Protein AF-K2C6J3-F1 (afdb_monomer)

Mean predicted aligned error: 11.93 Å

pLDDT: mean 89.31, std 9.08, range [42.75, 98.75]

Radius of gyration: 26.85 Å; Cα contacts (8 Å, |Δi|>4): 401; chains: 1; bounding box: 68×27×70 Å

Nearest PDB structures (foldseek):
  1lke-assembly1_A  TM=5.590E-01  e=1.705E-01  Pieris brassicae
  1bbp-assembly1_D  TM=5.907E-01  e=1.963E+00  Pieris brassicae
  6ilb-assembly2_D  TM=6.090E-01  e=5.595E+00  Cohnella laeviribosi
  2h1t-assembly1_B  TM=3.503E-01  e=1.317E+00  Pseudomonas aeruginosa

Structure (mmCIF, N/CA/C/O backbone):
data_AF-K2C6J3-F1
#
_entry.id   AF-K2C6J3-F1
#
loop_
_atom_site.group_PDB
_atom_site.id
_atom_site.type_symbol
_atom_site.label_atom_id
_atom_site.label_alt_id
_atom_site.label_comp_id
_atom_site.label_asym_id
_atom_site.label_entity_id
_atom_site.label_seq_id
_atom_site.pdbx_PDB_ins_code
_atom_site.Cartn_x
_atom_site.Cartn_y
_atom_site.Cartn_z
_atom_site.occupancy
_atom_site.B_iso_or_equiv
_atom_site.auth_seq_id
_atom_site.auth_comp_id
_atom_site.auth_asym_id
_atom_site.auth_atom_id
_atom_site.pdbx_PDB_model_num
ATOM 1 N N . MET A 1 1 ? 16.364 10.786 -28.278 1.00 68.00 1 MET A N 1
ATOM 2 C CA . MET A 1 1 ? 15.759 9.476 -28.638 1.00 68.00 1 MET A CA 1
ATOM 3 C C . MET A 1 1 ? 14.841 8.928 -27.552 1.00 68.00 1 MET A C 1
ATOM 5 O O . MET A 1 1 ? 13.747 8.499 -27.889 1.00 68.00 1 MET A O 1
ATOM 9 N N . VAL A 1 2 ? 15.219 8.984 -26.267 1.00 84.56 2 VAL A N 1
ATOM 10 C CA . VAL A 1 2 ? 14.373 8.466 -25.171 1.00 84.56 2 VAL A CA 1
ATOM 11 C C . VAL A 1 2 ? 12.996 9.148 -25.067 1.00 84.56 2 VAL A C 1
ATOM 13 O O . VAL A 1 2 ? 12.020 8.486 -24.743 1.00 84.56 2 VAL A O 1
ATOM 16 N N . HIS A 1 3 ? 12.868 10.427 -25.449 1.00 85.88 3 HIS A N 1
ATOM 17 C CA . HIS A 1 3 ? 11.588 11.156 -25.436 1.00 85.88 3 HIS A CA 1
ATOM 18 C C . HIS A 1 3 ? 10.463 10.492 -26.243 1.00 85.88 3 HIS A C 1
ATOM 20 O O . HIS A 1 3 ? 9.324 10.478 -25.786 1.00 85.88 3 HIS A O 1
ATOM 26 N N . THR A 1 4 ? 10.765 9.903 -27.405 1.00 87.81 4 THR A N 1
ATOM 27 C CA . THR A 1 4 ? 9.761 9.193 -28.217 1.00 87.81 4 THR A CA 1
ATOM 28 C C . THR A 1 4 ? 9.277 7.918 -27.525 1.00 87.81 4 THR A C 1
ATOM 30 O O . THR A 1 4 ? 8.116 7.542 -27.659 1.00 87.81 4 THR A O 1
ATOM 33 N N . LEU A 1 5 ? 10.145 7.256 -26.754 1.00 88.25 5 LEU A N 1
ATOM 34 C CA . LEU A 1 5 ? 9.767 6.087 -25.956 1.00 88.25 5 LEU A CA 1
ATOM 35 C C . LEU A 1 5 ? 8.966 6.491 -24.714 1.00 88.25 5 LEU A C 1
ATOM 37 O O . LEU A 1 5 ? 8.006 5.811 -24.371 1.00 88.25 5 LEU A O 1
ATOM 41 N N . ILE A 1 6 ? 9.288 7.628 -24.091 1.00 89.62 6 ILE A N 1
ATOM 42 C CA . ILE A 1 6 ? 8.490 8.195 -22.992 1.00 89.62 6 ILE A CA 1
ATOM 43 C C . ILE A 1 6 ? 7.051 8.461 -23.455 1.00 89.62 6 ILE A C 1
ATOM 45 O O . ILE A 1 6 ? 6.113 8.083 -22.763 1.00 89.62 6 ILE A O 1
ATOM 49 N N . SER A 1 7 ? 6.856 9.050 -24.640 1.00 88.12 7 SER A N 1
ATOM 50 C CA . SER A 1 7 ? 5.513 9.359 -25.155 1.00 88.12 7 SER A CA 1
ATOM 51 C C . SER A 1 7 ? 4.741 8.150 -25.699 1.00 88.12 7 SER A C 1
ATOM 53 O O . SER A 1 7 ? 3.557 8.285 -26.000 1.00 88.12 7 SER A O 1
ATOM 55 N N . THR A 1 8 ? 5.383 6.986 -25.840 1.00 90.88 8 THR A N 1
ATOM 56 C CA . THR A 1 8 ? 4.766 5.758 -26.371 1.00 90.88 8 THR A CA 1
ATOM 57 C C . THR A 1 8 ? 4.736 4.650 -25.320 1.00 90.88 8 THR A C 1
ATOM 59 O O . THR A 1 8 ? 3.686 4.380 -24.747 1.00 90.88 8 THR A O 1
ATOM 62 N N . VAL A 1 9 ? 5.883 4.043 -25.016 1.00 88.00 9 VAL A N 1
ATOM 63 C CA . VAL A 1 9 ? 6.040 2.991 -23.994 1.00 88.00 9 VAL A CA 1
ATOM 64 C C . VAL A 1 9 ? 5.690 3.513 -22.598 1.00 88.00 9 VAL A C 1
ATOM 66 O O . VAL A 1 9 ? 5.056 2.812 -21.813 1.00 88.00 9 VAL A O 1
ATOM 69 N N . GLY A 1 10 ? 6.059 4.761 -22.307 1.00 87.88 10 GLY A N 1
ATOM 70 C CA . GLY A 1 10 ? 5.748 5.442 -21.051 1.00 87.88 10 GLY A CA 1
ATOM 71 C C . GLY A 1 10 ? 4.362 6.090 -20.998 1.00 87.88 10 GLY A C 1
ATOM 72 O O . GLY A 1 10 ? 4.086 6.833 -20.057 1.00 87.88 10 GLY A O 1
ATOM 73 N N . ALA A 1 11 ? 3.479 5.858 -21.977 1.00 89.19 11 ALA A N 1
ATOM 74 C CA . ALA A 1 11 ? 2.159 6.482 -21.986 1.00 89.19 11 ALA A CA 1
ATOM 75 C C . ALA A 1 11 ? 1.373 6.153 -20.700 1.00 89.19 11 ALA A C 1
ATOM 77 O O . ALA A 1 11 ? 1.220 4.993 -20.310 1.00 89.19 11 ALA A O 1
ATOM 78 N N . GLY A 1 12 ? 0.884 7.195 -20.022 1.00 81.69 12 GLY A N 1
ATOM 79 C CA . GLY A 1 12 ? 0.196 7.073 -18.733 1.00 81.69 12 GLY A CA 1
ATOM 80 C C . GLY A 1 12 ? 1.116 6.913 -17.516 1.00 81.69 12 GLY A C 1
ATOM 81 O O . GLY A 1 12 ? 0.610 6.681 -16.422 1.00 81.69 12 GLY A O 1
ATOM 82 N N . TRP A 1 13 ? 2.435 7.030 -17.681 1.00 87.38 13 TRP A N 1
ATOM 83 C CA . TRP A 1 13 ? 3.412 7.113 -16.593 1.00 87.38 13 TRP A CA 1
ATOM 84 C C . TRP A 1 13 ? 3.940 8.544 -16.452 1.00 87.38 13 TRP A C 1
ATOM 86 O O . TRP A 1 13 ? 4.031 9.288 -17.431 1.00 87.38 13 TRP A O 1
ATOM 96 N N . THR A 1 14 ? 4.327 8.928 -15.237 1.00 86.62 14 THR A N 1
ATOM 97 C CA . THR A 1 14 ? 4.880 10.256 -14.943 1.00 86.62 14 THR A CA 1
ATOM 98 C C . THR A 1 14 ? 6.403 10.197 -14.923 1.00 86.62 14 THR A C 1
ATOM 100 O O . THR A 1 14 ? 6.991 9.338 -14.270 1.00 86.62 14 THR A O 1
ATOM 103 N N . GLN A 1 15 ? 7.074 11.109 -15.626 1.00 89.75 15 GLN A N 1
ATOM 104 C CA . GLN A 1 15 ? 8.538 11.141 -15.668 1.00 89.75 15 GLN A CA 1
ATOM 105 C C . GLN A 1 15 ? 9.131 11.583 -14.317 1.00 89.75 15 GLN A C 1
ATOM 107 O O . GLN A 1 15 ? 8.755 12.620 -13.767 1.00 89.75 15 GLN A O 1
ATOM 112 N N . ALA A 1 16 ? 10.104 10.828 -13.805 1.00 85.75 16 ALA A N 1
ATOM 113 C CA . ALA A 1 16 ? 10.861 11.188 -12.612 1.00 85.75 16 ALA A CA 1
ATOM 114 C C . ALA A 1 16 ? 11.994 12.158 -12.981 1.00 85.75 16 ALA A C 1
ATOM 116 O O . ALA A 1 16 ? 13.001 11.761 -13.564 1.00 85.75 16 ALA A O 1
ATOM 117 N N . GLN A 1 17 ? 11.857 13.432 -12.601 1.00 77.94 17 GLN A N 1
ATOM 118 C CA . GLN A 1 17 ? 12.835 14.489 -12.918 1.00 77.94 17 GLN A CA 1
ATOM 119 C C . GLN A 1 17 ? 14.252 14.175 -12.405 1.00 77.94 17 GLN A C 1
ATOM 121 O O . GLN A 1 17 ? 15.241 14.498 -13.052 1.00 77.94 17 GLN A O 1
ATOM 126 N N . ASN A 1 18 ? 14.349 13.481 -11.269 1.00 80.50 18 ASN A N 1
ATOM 127 C CA . ASN A 1 18 ? 15.624 13.133 -10.637 1.00 80.50 18 ASN A CA 1
ATOM 128 C C . ASN A 1 18 ? 16.260 11.859 -11.218 1.00 80.50 18 ASN A C 1
ATOM 130 O O . ASN A 1 18 ? 17.340 11.465 -10.788 1.00 80.50 18 ASN A O 1
ATOM 134 N N . TYR A 1 19 ? 15.582 11.192 -12.157 1.00 81.75 19 TYR A N 1
ATOM 135 C CA . TYR A 1 19 ? 16.015 9.933 -12.755 1.00 81.75 19 TYR A CA 1
ATOM 136 C C . TYR A 1 19 ? 16.156 10.109 -14.268 1.00 81.75 19 TYR A C 1
ATOM 138 O O . TYR A 1 19 ? 15.484 9.464 -15.067 1.00 81.75 19 TYR A O 1
ATOM 146 N N . SER A 1 20 ? 17.014 11.040 -14.667 1.00 88.12 20 SER A N 1
ATOM 147 C CA . SER A 1 20 ? 17.315 11.328 -16.066 1.00 88.12 20 SER A CA 1
ATOM 148 C C . SER A 1 20 ? 18.821 11.324 -16.261 1.00 88.12 20 SER A C 1
ATOM 150 O O . SER A 1 20 ? 19.553 11.929 -15.478 1.00 88.12 20 SER A O 1
ATOM 152 N N . ALA A 1 21 ? 19.281 10.657 -17.311 1.00 88.75 21 ALA A N 1
ATOM 153 C CA . ALA A 1 21 ? 20.670 10.691 -17.740 1.00 88.75 21 ALA A CA 1
ATOM 154 C C . ALA A 1 21 ? 20.706 10.866 -19.255 1.00 88.75 21 ALA A C 1
ATOM 156 O O . ALA A 1 21 ? 19.961 10.203 -19.973 1.00 88.75 21 ALA A O 1
ATOM 157 N N . ASP A 1 22 ? 21.567 11.746 -19.748 1.00 89.38 22 ASP A N 1
ATOM 158 C CA . ASP A 1 22 ? 21.727 11.964 -21.181 1.00 89.38 22 ASP A CA 1
ATOM 159 C C . ASP A 1 22 ? 23.205 12.105 -21.531 1.00 89.38 22 ASP A C 1
ATOM 161 O O . ASP A 1 22 ? 23.987 12.684 -20.773 1.00 89.38 22 ASP A O 1
ATOM 165 N N . GLY A 1 23 ? 23.592 11.528 -22.661 1.00 84.94 23 GLY A N 1
ATOM 166 C CA . GLY A 1 23 ? 24.968 11.456 -23.118 1.00 84.94 23 GLY A CA 1
ATOM 167 C C . GLY A 1 23 ? 25.048 11.154 -24.610 1.00 84.94 23 GLY A C 1
ATOM 168 O O . GLY A 1 23 ? 24.076 10.763 -25.253 1.00 84.94 23 GLY A O 1
ATOM 169 N N . VAL A 1 24 ? 26.246 11.316 -25.173 1.00 84.31 24 VAL A N 1
ATOM 170 C CA . VAL A 1 24 ? 26.479 11.205 -26.624 1.00 84.31 24 VAL A CA 1
ATOM 171 C C . VAL A 1 24 ? 26.032 9.847 -27.179 1.00 84.31 24 VAL A C 1
ATOM 173 O O . VAL A 1 24 ? 25.418 9.778 -28.244 1.00 84.31 24 VAL A O 1
ATOM 176 N N . THR A 1 25 ? 26.307 8.766 -26.448 1.00 87.94 25 THR A N 1
ATOM 177 C CA . THR A 1 25 ? 26.029 7.383 -26.868 1.00 87.94 25 THR A CA 1
ATOM 178 C C . THR A 1 25 ? 24.782 6.776 -26.237 1.00 87.94 25 THR A C 1
ATOM 180 O O . THR A 1 25 ? 24.449 5.626 -26.526 1.00 87.94 25 THR A O 1
ATOM 183 N N . GLY A 1 26 ? 24.059 7.518 -25.401 1.00 89.25 26 GLY A N 1
ATOM 184 C CA . GLY A 1 26 ? 22.854 6.989 -24.789 1.00 89.25 26 GLY A CA 1
ATOM 185 C C . GLY A 1 26 ? 22.133 7.956 -23.868 1.00 89.25 26 GLY A C 1
ATOM 186 O O . GLY A 1 26 ? 22.716 8.885 -23.321 1.00 89.25 26 GLY A O 1
ATOM 187 N N . SER A 1 27 ? 20.851 7.679 -23.680 1.00 93.56 27 SER A N 1
ATOM 188 C CA . SER A 1 27 ? 19.950 8.421 -22.808 1.00 93.56 27 SER A CA 1
ATOM 189 C C . SER A 1 27 ? 19.160 7.431 -21.957 1.00 93.56 27 SER A C 1
ATOM 191 O O . SER A 1 27 ? 18.786 6.356 -22.433 1.00 93.56 27 SER A O 1
ATOM 193 N N . ALA A 1 28 ? 18.849 7.801 -20.722 1.00 92.81 28 ALA A N 1
ATOM 194 C CA . ALA A 1 28 ? 17.988 7.045 -19.830 1.00 92.81 28 ALA A CA 1
ATOM 195 C C . ALA A 1 28 ? 16.970 7.958 -19.146 1.00 92.81 28 ALA A C 1
ATOM 197 O O . ALA A 1 28 ? 17.269 9.105 -18.811 1.00 92.81 28 ALA A O 1
ATOM 198 N N . ALA A 1 29 ? 15.778 7.426 -18.908 1.00 94.88 29 ALA A N 1
ATOM 199 C CA . ALA A 1 29 ? 14.734 8.092 -18.148 1.00 94.88 29 ALA A CA 1
ATOM 200 C C . ALA A 1 29 ? 14.042 7.094 -17.219 1.00 94.88 29 ALA A C 1
ATOM 202 O O . ALA A 1 29 ? 13.730 5.971 -17.616 1.00 94.88 29 ALA A O 1
ATOM 203 N N . GLY A 1 30 ? 13.784 7.529 -15.992 1.00 93.38 30 GLY A N 1
ATOM 204 C CA . GLY A 1 30 ? 12.906 6.860 -15.050 1.00 93.38 30 GLY A CA 1
ATOM 205 C C . GLY A 1 30 ? 11.505 7.453 -15.115 1.00 93.38 30 GLY A C 1
ATOM 206 O O . GLY A 1 30 ? 11.325 8.670 -15.219 1.00 93.38 30 GLY A O 1
ATOM 207 N N . LEU A 1 31 ? 10.503 6.589 -15.042 1.00 92.38 31 LEU A N 1
ATOM 208 C CA . LEU A 1 31 ? 9.098 6.947 -14.957 1.00 92.38 31 LEU A CA 1
ATOM 209 C C . LEU A 1 31 ? 8.462 6.186 -13.797 1.00 92.38 31 LEU A C 1
ATOM 211 O O . LEU A 1 31 ? 8.847 5.056 -13.499 1.00 92.38 31 LEU A O 1
ATOM 215 N N . TYR A 1 32 ? 7.465 6.789 -13.162 1.00 83.88 32 TYR A N 1
ATOM 216 C CA . TYR A 1 32 ? 6.691 6.163 -12.100 1.00 83.88 32 TYR A CA 1
ATOM 217 C C . TYR A 1 32 ? 5.198 6.185 -12.420 1.00 83.88 32 TYR A C 1
ATOM 219 O O . TYR A 1 32 ? 4.686 7.099 -13.072 1.00 83.88 32 TYR A O 1
ATOM 227 N N . ARG A 1 33 ? 4.508 5.148 -11.955 1.00 77.56 33 ARG A N 1
ATOM 228 C CA . ARG A 1 33 ? 3.050 5.028 -11.962 1.00 77.56 33 ARG A CA 1
ATOM 229 C C . ARG A 1 33 ? 2.675 4.080 -10.838 1.00 77.56 33 ARG A C 1
ATOM 231 O O . ARG A 1 33 ? 3.210 2.974 -10.782 1.00 77.56 33 ARG A O 1
ATOM 238 N N . ASP A 1 34 ? 1.795 4.512 -9.945 1.00 74.50 34 ASP A N 1
ATOM 239 C CA . ASP A 1 34 ? 1.433 3.763 -8.739 1.00 74.50 34 ASP A CA 1
ATOM 240 C C . ASP A 1 34 ? 2.693 3.349 -7.941 1.00 74.50 34 ASP A C 1
ATOM 242 O O . ASP A 1 34 ? 3.538 4.185 -7.620 1.00 74.50 34 ASP A O 1
ATOM 246 N N . MET A 1 35 ? 2.862 2.052 -7.661 1.00 71.19 35 MET A N 1
ATOM 247 C CA . MET A 1 35 ? 4.058 1.460 -7.041 1.00 71.19 35 MET A CA 1
ATOM 248 C C . MET A 1 35 ? 5.036 0.853 -8.066 1.00 71.19 35 MET A C 1
ATOM 250 O O . MET A 1 35 ? 5.879 0.014 -7.732 1.00 71.19 35 MET A O 1
ATOM 254 N N . GLY A 1 36 ? 4.900 1.252 -9.328 1.00 76.94 36 GLY A N 1
ATOM 255 C CA . GLY A 1 36 ? 5.776 0.884 -10.426 1.00 76.94 36 GLY A CA 1
ATOM 256 C C . GLY A 1 36 ? 6.884 1.902 -10.657 1.00 76.94 36 GLY A C 1
ATOM 257 O O . GLY A 1 36 ? 6.646 3.109 -10.679 1.00 76.94 36 GLY A O 1
ATOM 258 N N . LEU A 1 37 ? 8.083 1.391 -10.917 1.00 87.75 37 LEU A N 1
ATOM 259 C CA . LEU A 1 37 ? 9.206 2.109 -11.499 1.00 87.75 37 LEU A CA 1
ATOM 260 C C . LEU A 1 37 ? 9.523 1.487 -12.863 1.00 87.75 37 LEU A C 1
ATOM 262 O O . LEU A 1 37 ? 9.775 0.288 -12.967 1.00 87.75 37 LEU A O 1
ATOM 266 N N . MET A 1 38 ? 9.525 2.315 -13.900 1.00 92.00 38 MET A N 1
ATOM 267 C CA . MET A 1 38 ? 9.976 1.959 -15.241 1.00 92.00 38 MET A CA 1
ATOM 268 C C . MET A 1 38 ? 11.272 2.706 -15.539 1.00 92.00 38 MET A C 1
ATOM 270 O O . MET A 1 38 ? 11.326 3.926 -15.389 1.00 92.00 38 MET A O 1
ATOM 274 N N . LEU A 1 39 ? 12.297 1.993 -15.993 1.00 94.50 39 LEU A N 1
ATOM 275 C CA . LEU A 1 39 ? 13.529 2.560 -16.524 1.00 94.50 39 LEU A CA 1
ATOM 276 C C . LEU A 1 39 ? 13.582 2.290 -18.023 1.00 94.50 39 LEU A C 1
ATOM 278 O O . LEU A 1 39 ? 13.527 1.145 -18.461 1.00 94.50 39 LEU A O 1
ATOM 282 N N . ILE A 1 40 ? 13.690 3.355 -18.810 1.00 95.69 40 ILE A N 1
ATOM 283 C CA . ILE A 1 40 ? 13.901 3.275 -20.253 1.00 95.69 40 ILE A CA 1
ATOM 284 C C . ILE A 1 40 ? 15.327 3.719 -20.521 1.00 95.69 40 ILE A C 1
ATOM 286 O O . ILE A 1 40 ? 15.689 4.853 -20.201 1.00 95.69 40 ILE A O 1
ATOM 290 N N . LYS A 1 41 ? 16.122 2.855 -21.147 1.00 94.88 41 LYS A N 1
ATOM 291 C CA . LYS A 1 41 ? 17.493 3.152 -21.552 1.00 94.88 41 LYS A CA 1
ATOM 292 C C . LYS A 1 41 ? 17.646 2.923 -23.047 1.00 94.88 41 LYS A C 1
ATOM 294 O O . LYS A 1 41 ? 17.302 1.872 -23.577 1.00 94.88 41 LYS A O 1
ATOM 299 N N . VAL A 1 42 ? 18.193 3.916 -23.732 1.00 94.44 42 VAL A N 1
ATOM 300 C CA . VAL A 1 42 ? 18.528 3.845 -25.154 1.00 94.44 42 VAL A CA 1
ATOM 301 C C . VAL A 1 42 ? 20.017 4.078 -25.277 1.00 94.44 42 VAL A C 1
ATOM 303 O O . VAL A 1 42 ? 20.494 5.144 -24.908 1.00 94.44 42 VAL A O 1
ATOM 306 N N . ASN A 1 43 ? 20.745 3.108 -25.814 1.00 93.25 43 ASN A N 1
ATOM 307 C CA . ASN A 1 43 ? 22.161 3.252 -26.133 1.00 93.25 43 ASN A CA 1
ATOM 308 C C . ASN A 1 43 ? 22.376 3.004 -27.619 1.00 93.25 43 ASN A C 1
ATOM 310 O O . ASN A 1 43 ? 21.580 2.326 -28.270 1.00 93.25 43 ASN A O 1
ATOM 314 N N . TRP A 1 44 ? 23.482 3.503 -28.148 1.00 92.56 44 TRP A N 1
ATOM 315 C CA . TRP A 1 44 ? 23.944 3.142 -29.476 1.00 92.56 44 TRP A CA 1
ATOM 316 C C . TRP A 1 44 ? 25.460 2.985 -29.501 1.00 92.56 44 TRP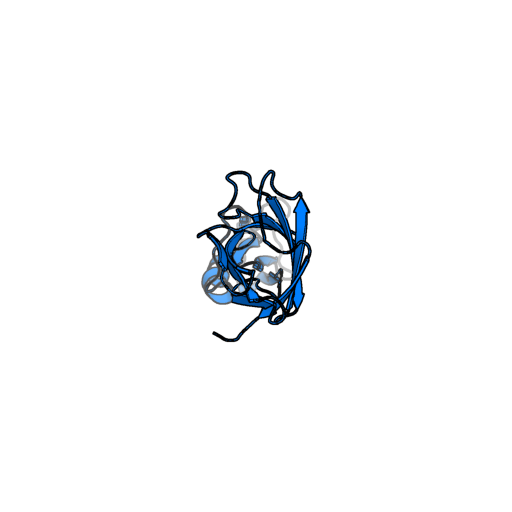 A C 1
ATOM 318 O O . TRP A 1 44 ? 26.182 3.573 -28.694 1.00 92.56 44 TRP A O 1
ATOM 328 N N . LYS A 1 45 ? 25.940 2.174 -30.440 1.00 90.75 45 LYS A N 1
ATOM 329 C CA . LYS A 1 45 ? 27.366 2.027 -30.750 1.00 90.75 45 LYS A CA 1
ATOM 330 C C . LYS A 1 45 ? 27.585 2.025 -32.266 1.00 90.75 45 LYS A C 1
ATOM 332 O O . LYS A 1 45 ? 26.651 1.660 -32.984 1.00 90.75 45 LYS A O 1
ATOM 337 N N . PRO A 1 46 ? 28.773 2.416 -32.759 1.00 89.88 46 PRO A N 1
ATOM 338 C CA . PRO A 1 46 ? 29.101 2.281 -34.174 1.00 89.88 46 PRO A CA 1
ATOM 339 C C . PRO A 1 46 ? 28.991 0.822 -34.634 1.00 89.88 46 PRO A C 1
ATOM 341 O O . PRO A 1 46 ? 29.250 -0.108 -33.860 1.00 89.88 46 PRO A O 1
ATOM 344 N N . GLU A 1 47 ? 28.601 0.624 -35.888 1.00 88.44 47 GLU A N 1
ATOM 345 C CA . GLU A 1 47 ? 28.640 -0.681 -36.539 1.00 88.44 47 GLU A CA 1
ATOM 346 C C . GLU A 1 47 ? 30.083 -1.205 -36.655 1.00 88.44 47 GLU A C 1
ATOM 348 O O . GLU A 1 47 ? 31.058 -0.450 -36.695 1.00 88.44 47 GLU A O 1
ATOM 353 N N . MET A 1 48 ? 30.228 -2.531 -36.683 1.00 82.25 48 MET A N 1
ATOM 354 C CA . MET A 1 48 ? 31.522 -3.180 -36.865 1.00 82.25 48 MET A CA 1
ATOM 355 C C . MET A 1 48 ? 32.160 -2.748 -38.194 1.00 82.25 48 MET A C 1
ATOM 357 O O . MET A 1 48 ? 31.561 -2.907 -39.252 1.00 82.25 48 MET A O 1
ATOM 361 N N . GLY A 1 49 ? 33.398 -2.252 -38.134 1.00 80.69 49 GLY A N 1
ATOM 362 C CA . GLY A 1 49 ? 34.144 -1.787 -39.310 1.00 80.69 49 GLY A CA 1
ATOM 363 C C . GLY A 1 49 ? 34.070 -0.279 -39.557 1.00 80.69 49 GLY A C 1
ATOM 364 O O . GLY A 1 49 ? 34.709 0.205 -40.487 1.00 80.69 49 GLY A O 1
ATOM 365 N N . VAL A 1 50 ? 33.346 0.474 -38.725 1.00 83.56 50 VAL A N 1
ATOM 366 C CA . VAL A 1 50 ? 33.388 1.937 -38.756 1.00 83.56 50 VAL A CA 1
ATOM 367 C C . VAL A 1 50 ? 34.568 2.447 -37.928 1.00 83.56 50 VAL A C 1
ATOM 369 O O . VAL A 1 50 ? 34.646 2.203 -36.724 1.00 83.56 50 VAL A O 1
ATOM 372 N N . GLU A 1 51 ? 35.485 3.167 -38.570 1.00 82.88 51 GLU A N 1
ATOM 373 C CA . GLU A 1 51 ? 36.639 3.777 -37.911 1.00 82.88 51 GLU A CA 1
ATOM 374 C C . GLU A 1 51 ? 36.307 5.204 -37.461 1.00 82.88 51 GLU A C 1
ATOM 376 O O . GLU A 1 51 ? 36.083 6.095 -38.279 1.00 82.88 51 GLU A O 1
ATOM 381 N N . CYS A 1 52 ? 36.297 5.422 -36.146 1.00 82.81 52 CYS A N 1
ATOM 382 C CA . CYS A 1 52 ? 36.206 6.751 -35.546 1.00 82.81 52 CYS A CA 1
ATOM 383 C C . CYS A 1 52 ? 37.566 7.153 -34.949 1.00 82.81 52 CYS A C 1
ATOM 385 O O . CYS A 1 52 ? 38.298 6.278 -34.476 1.00 82.81 52 CYS A O 1
ATOM 387 N N . PRO A 1 53 ? 37.914 8.455 -34.918 1.00 83.50 53 PRO A N 1
ATOM 388 C CA . PRO A 1 53 ? 39.143 8.911 -34.276 1.00 83.50 53 PRO A CA 1
ATOM 389 C C . PRO A 1 53 ? 39.171 8.501 -32.797 1.00 83.50 53 PRO A C 1
ATOM 391 O O . PRO A 1 53 ? 38.251 8.824 -32.050 1.00 83.50 53 PRO A O 1
ATOM 394 N N . ALA A 1 54 ? 40.225 7.800 -32.373 1.00 77.75 54 ALA A N 1
ATOM 395 C CA . ALA A 1 54 ? 40.321 7.253 -31.016 1.00 77.75 54 ALA A CA 1
ATOM 396 C C . ALA A 1 54 ? 40.412 8.337 -29.924 1.00 77.75 54 ALA A C 1
ATOM 398 O O . ALA A 1 54 ? 39.954 8.119 -28.805 1.00 77.75 54 ALA A O 1
ATOM 399 N N . ASP A 1 55 ? 40.956 9.508 -30.267 1.00 85.56 55 ASP A N 1
ATOM 400 C CA . ASP A 1 55 ? 41.204 10.617 -29.335 1.00 85.56 55 ASP A CA 1
ATOM 401 C C . ASP A 1 55 ? 40.125 11.710 -29.387 1.00 85.56 55 ASP A C 1
ATOM 403 O O . ASP A 1 55 ? 40.325 12.816 -28.877 1.00 85.56 55 ASP A O 1
ATOM 407 N N . GLN A 1 56 ? 38.986 11.442 -30.031 1.00 81.69 56 GLN A N 1
ATOM 408 C CA . GLN A 1 56 ? 37.881 12.395 -30.119 1.00 81.69 56 GLN A CA 1
ATOM 409 C C . GLN A 1 56 ? 36.568 11.774 -29.642 1.00 81.69 56 GLN A C 1
ATOM 411 O O . GLN A 1 56 ? 36.388 10.556 -29.723 1.00 81.69 56 GLN A O 1
ATOM 416 N N . PRO A 1 57 ? 35.626 12.587 -29.132 1.00 81.06 57 PRO A N 1
ATOM 417 C CA . PRO A 1 57 ? 34.323 12.071 -28.759 1.00 81.06 57 PRO A CA 1
ATOM 418 C C . PRO A 1 57 ? 33.559 11.568 -29.997 1.00 81.06 57 PRO A C 1
ATOM 420 O O . PRO A 1 57 ? 33.760 12.020 -31.125 1.00 81.06 57 PRO A O 1
ATOM 423 N N . LEU A 1 58 ? 32.684 10.583 -29.785 1.00 81.75 58 LEU A N 1
ATOM 424 C CA . LEU A 1 58 ? 32.016 9.846 -30.867 1.00 81.75 58 LEU A CA 1
ATOM 425 C C . LEU A 1 58 ? 31.009 10.679 -31.680 1.00 81.75 58 LEU A C 1
ATOM 427 O O . LEU A 1 58 ? 30.587 10.240 -32.750 1.00 81.75 58 LEU A O 1
ATOM 431 N N . ASP A 1 59 ? 30.623 11.863 -31.205 1.00 79.19 59 ASP A N 1
ATOM 432 C CA . ASP A 1 59 ? 29.788 12.811 -31.951 1.00 79.19 59 ASP A CA 1
ATOM 433 C C . ASP A 1 59 ? 30.523 13.404 -33.164 1.00 79.19 59 ASP A C 1
ATOM 435 O O . ASP A 1 59 ? 29.901 13.617 -34.207 1.00 79.19 59 ASP A O 1
ATOM 439 N N . VAL A 1 60 ? 31.848 13.577 -33.076 1.00 83.25 60 VAL A N 1
ATOM 440 C CA . VAL A 1 60 ? 32.696 14.099 -34.165 1.00 83.25 60 VAL A CA 1
ATOM 441 C C . VAL A 1 60 ? 32.794 13.124 -35.342 1.00 83.25 60 VAL A C 1
ATOM 443 O O . VAL A 1 60 ? 33.059 13.531 -36.470 1.00 83.25 60 VAL A O 1
ATOM 446 N N . CYS A 1 61 ? 32.519 11.837 -35.113 1.00 84.44 61 CYS A N 1
ATOM 447 C CA . CYS A 1 61 ? 32.610 10.801 -36.142 1.00 84.44 61 CYS A CA 1
ATOM 448 C C . CYS A 1 61 ? 31.551 10.949 -37.258 1.00 84.44 61 CYS A C 1
ATOM 450 O O . CYS A 1 61 ? 31.684 10.338 -38.313 1.00 84.44 61 CYS A O 1
ATOM 452 N N . GLY A 1 62 ? 30.506 11.769 -37.064 1.00 83.62 62 GLY A N 1
ATOM 453 C CA . GLY A 1 62 ? 29.556 12.108 -38.134 1.00 83.62 62 GLY A CA 1
ATOM 454 C C . GLY A 1 62 ? 28.715 10.930 -38.645 1.00 83.62 62 GLY A C 1
ATOM 455 O O . GLY A 1 62 ? 28.261 10.942 -39.785 1.00 83.62 62 GLY A O 1
ATOM 456 N N . LEU A 1 63 ? 28.516 9.910 -37.806 1.00 87.50 63 LEU A N 1
ATOM 457 C CA . LEU A 1 63 ? 27.855 8.654 -38.164 1.00 87.50 63 LEU A CA 1
ATOM 458 C C . LEU A 1 63 ? 26.407 8.848 -38.627 1.00 87.50 63 LEU A C 1
ATOM 460 O O . LEU A 1 63 ? 25.600 9.463 -37.910 1.00 87.50 63 LEU A O 1
ATOM 464 N N . THR A 1 64 ? 26.055 8.231 -39.759 1.00 89.06 64 THR A N 1
ATOM 465 C CA . THR A 1 64 ? 24.658 8.149 -40.208 1.00 89.06 64 THR A CA 1
ATOM 466 C C . THR A 1 64 ? 23.848 7.222 -39.290 1.00 89.06 64 THR A C 1
ATOM 468 O O . THR A 1 64 ? 24.428 6.427 -38.543 1.00 89.06 64 THR A O 1
ATOM 471 N N . PRO A 1 65 ? 22.505 7.310 -39.283 1.00 86.62 65 PRO A N 1
ATOM 472 C CA . PRO A 1 65 ? 21.670 6.397 -38.501 1.00 86.62 65 PRO A CA 1
ATOM 473 C C . PRO A 1 65 ? 21.912 4.914 -38.817 1.00 86.62 65 PRO A C 1
ATOM 475 O O . PRO A 1 65 ? 21.863 4.092 -37.908 1.00 86.62 65 PRO A O 1
ATOM 478 N N . GLU A 1 66 ? 22.216 4.573 -40.070 1.00 88.31 66 GLU A N 1
ATOM 479 C CA . GLU A 1 66 ? 22.450 3.194 -40.526 1.00 88.31 66 GLU A CA 1
ATOM 480 C C . GLU A 1 66 ? 23.753 2.612 -39.963 1.00 88.31 66 GLU A C 1
ATOM 482 O O . GLU A 1 66 ? 23.840 1.413 -39.732 1.00 88.31 66 GLU A O 1
ATOM 487 N N . GLN A 1 67 ? 24.738 3.465 -39.669 1.00 90.81 67 GLN A N 1
ATOM 488 C CA . GLN A 1 67 ? 26.019 3.080 -39.065 1.00 90.81 67 GLN A CA 1
ATOM 489 C C . GLN A 1 67 ? 25.943 2.938 -37.535 1.00 90.81 67 GLN A C 1
ATOM 491 O O . GLN A 1 67 ? 26.973 2.771 -36.874 1.00 90.81 67 GLN A O 1
ATOM 496 N N . LYS A 1 68 ? 24.745 3.050 -36.945 1.00 91.12 68 LYS A N 1
ATOM 497 C CA . LYS A 1 68 ? 24.515 2.971 -35.499 1.00 91.12 68 LYS A CA 1
ATOM 498 C C . LYS A 1 68 ? 23.700 1.732 -35.158 1.00 91.12 68 LYS A C 1
ATOM 500 O O . LYS A 1 68 ? 22.566 1.559 -35.594 1.00 91.12 68 LYS A O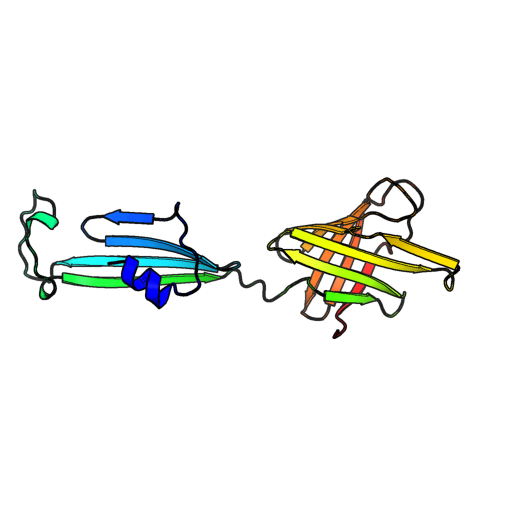 1
ATOM 505 N N . ILE A 1 69 ? 24.253 0.905 -34.279 1.00 92.50 69 ILE A N 1
ATOM 506 C CA . ILE A 1 69 ? 23.542 -0.217 -33.673 1.00 92.50 69 ILE A CA 1
ATOM 507 C C . ILE A 1 69 ? 22.906 0.277 -32.378 1.00 92.50 69 ILE A C 1
ATOM 509 O O . ILE A 1 69 ? 23.610 0.572 -31.409 1.00 92.50 69 ILE A O 1
ATOM 513 N N . TYR A 1 70 ? 21.578 0.348 -32.363 1.00 91.75 70 TYR A N 1
ATOM 514 C CA . TYR A 1 70 ? 20.795 0.760 -31.202 1.00 91.75 70 TYR A CA 1
ATOM 515 C C . TYR A 1 70 ? 20.472 -0.425 -30.288 1.00 91.75 70 TYR A C 1
ATOM 517 O O . TYR A 1 70 ? 20.110 -1.503 -30.752 1.00 91.75 70 TYR A O 1
ATOM 525 N N . SER A 1 71 ? 20.563 -0.200 -28.980 1.00 93.88 71 SER A N 1
ATOM 526 C CA . SER A 1 71 ? 20.065 -1.100 -27.941 1.00 93.88 71 SER A CA 1
ATOM 527 C C . SER A 1 71 ? 19.051 -0.348 -27.089 1.00 93.88 71 SER A C 1
ATOM 529 O O . SER A 1 71 ? 19.361 0.717 -26.548 1.00 93.88 71 SER A O 1
ATOM 531 N N . ILE A 1 72 ? 17.839 -0.891 -27.001 1.00 93.75 72 ILE A N 1
ATOM 532 C CA . ILE A 1 72 ? 16.741 -0.335 -26.213 1.00 93.75 72 ILE A CA 1
ATOM 533 C C . ILE A 1 72 ? 16.427 -1.337 -25.109 1.00 93.75 72 ILE A C 1
ATOM 535 O O . ILE A 1 72 ? 16.107 -2.489 -25.391 1.00 93.75 72 ILE A O 1
ATOM 539 N N . GLU A 1 73 ? 16.510 -0.880 -23.868 1.00 94.75 73 GLU A N 1
ATOM 540 C CA . GLU A 1 73 ? 16.206 -1.653 -22.669 1.00 94.75 73 GLU A CA 1
ATOM 541 C C . GLU A 1 73 ? 15.070 -0.952 -21.924 1.00 94.75 73 GLU A C 1
ATOM 543 O O . GLU A 1 73 ? 15.083 0.270 -21.742 1.00 94.75 73 GLU A O 1
ATOM 548 N N . VAL A 1 74 ? 14.052 -1.728 -21.560 1.00 93.56 74 VAL A N 1
ATOM 549 C CA . VAL A 1 74 ? 12.900 -1.259 -20.792 1.00 93.56 74 VAL A CA 1
ATOM 550 C C . VAL A 1 74 ? 12.741 -2.198 -19.613 1.00 93.56 74 VAL A C 1
ATOM 552 O O . VAL A 1 74 ? 12.222 -3.304 -19.761 1.00 93.56 74 VAL A O 1
ATOM 555 N N . ASP A 1 75 ? 13.176 -1.736 -18.448 1.00 93.62 75 ASP A N 1
ATOM 556 C CA . ASP A 1 75 ? 13.021 -2.461 -17.197 1.00 93.62 75 ASP A CA 1
ATOM 557 C C . ASP A 1 75 ? 11.814 -1.916 -16.456 1.00 93.62 75 ASP A C 1
ATOM 559 O O . ASP A 1 75 ? 11.710 -0.716 -16.198 1.00 93.62 75 ASP A O 1
ATOM 563 N N . VAL A 1 76 ? 10.893 -2.798 -16.087 1.00 89.19 76 VAL A N 1
ATOM 564 C CA . VAL A 1 76 ? 9.742 -2.427 -15.269 1.00 89.19 76 VAL A CA 1
ATOM 565 C C . VAL A 1 76 ? 9.788 -3.242 -13.992 1.00 89.19 76 VAL A C 1
ATOM 567 O O . VAL A 1 76 ? 9.617 -4.458 -14.008 1.00 89.19 76 VAL A O 1
ATOM 570 N N . ALA A 1 77 ? 9.993 -2.553 -12.875 1.00 83.56 77 ALA A N 1
ATOM 571 C CA . ALA A 1 77 ? 9.839 -3.114 -11.549 1.00 83.56 77 ALA A CA 1
ATOM 572 C C . ALA A 1 77 ? 8.539 -2.576 -10.961 1.00 83.56 77 ALA A C 1
ATOM 574 O O . ALA A 1 77 ? 8.373 -1.374 -10.773 1.00 83.56 77 ALA A O 1
ATOM 575 N N . GLN A 1 78 ? 7.604 -3.463 -10.656 1.00 72.12 78 GLN A N 1
ATOM 576 C CA . GLN A 1 78 ? 6.416 -3.100 -9.901 1.00 72.12 78 GLN A CA 1
ATOM 577 C C . GLN A 1 78 ? 6.530 -3.710 -8.520 1.00 72.12 78 GLN A C 1
ATOM 579 O O . GLN A 1 78 ? 6.716 -4.918 -8.385 1.00 72.12 78 GLN A O 1
ATOM 584 N N . ASN A 1 79 ? 6.378 -2.885 -7.489 1.00 61.03 79 ASN A N 1
ATOM 585 C CA . ASN A 1 79 ? 5.980 -3.423 -6.204 1.00 61.03 79 ASN A CA 1
ATOM 586 C C . ASN A 1 79 ? 4.471 -3.677 -6.284 1.00 61.03 79 ASN A C 1
ATOM 588 O O . ASN A 1 79 ? 3.660 -2.830 -5.919 1.00 61.03 79 ASN A O 1
ATOM 592 N N . THR A 1 80 ? 4.105 -4.824 -6.859 1.00 58.06 80 THR A N 1
ATOM 593 C CA . THR A 1 80 ? 2.732 -5.322 -6.867 1.00 58.06 80 THR A CA 1
ATOM 594 C C . THR A 1 80 ? 2.384 -5.765 -5.453 1.00 58.06 80 THR A C 1
ATOM 596 O O . THR A 1 80 ? 2.404 -6.956 -5.132 1.00 58.06 80 THR A O 1
ATOM 599 N N . THR A 1 81 ? 2.028 -4.831 -4.581 1.00 50.69 81 THR A N 1
ATOM 600 C CA . THR A 1 81 ? 1.083 -5.193 -3.533 1.00 50.69 81 THR A CA 1
ATOM 601 C C . THR A 1 81 ? -0.214 -5.524 -4.268 1.00 50.69 81 THR A C 1
ATOM 603 O O . THR A 1 81 ? -0.997 -4.640 -4.593 1.00 50.69 81 THR A O 1
ATOM 606 N N . GLY A 1 82 ? -0.434 -6.803 -4.598 1.00 59.16 82 GLY A N 1
ATOM 607 C CA . GLY A 1 82 ? -1.714 -7.337 -5.091 1.00 59.16 82 GLY A CA 1
ATOM 608 C C . GLY A 1 82 ? -2.814 -7.277 -4.026 1.00 59.16 82 GLY A C 1
ATOM 609 O O . GLY A 1 82 ? -3.661 -8.160 -3.938 1.00 59.16 82 GLY A O 1
ATOM 610 N N . PHE A 1 83 ? -2.738 -6.273 -3.162 1.00 71.69 83 PHE A N 1
ATOM 611 C CA . PHE A 1 83 ? -3.591 -6.044 -2.034 1.00 71.69 83 PHE A CA 1
ATOM 612 C C . PHE A 1 83 ? -3.764 -4.552 -1.812 1.00 71.69 83 PHE A C 1
ATOM 614 O O . PHE A 1 83 ? -2.797 -3.792 -1.837 1.00 71.69 83 PHE A O 1
ATOM 621 N N . SER A 1 84 ? -5.012 -4.169 -1.582 1.00 83.38 84 SER A N 1
ATOM 622 C CA . SER A 1 84 ? -5.396 -2.870 -1.054 1.00 83.38 84 SER A CA 1
ATOM 623 C C . SER A 1 84 ? -6.165 -3.109 0.240 1.00 83.38 84 SER A C 1
ATOM 625 O O . SER A 1 84 ? -6.994 -4.026 0.305 1.00 83.38 84 SER A O 1
ATOM 627 N N . MET A 1 85 ? -5.888 -2.305 1.265 1.00 88.94 85 MET A N 1
ATOM 628 C CA . MET A 1 85 ? -6.698 -2.271 2.481 1.00 88.94 85 MET A CA 1
ATOM 629 C C . MET A 1 85 ? -8.007 -1.497 2.287 1.00 88.94 85 MET A C 1
ATOM 631 O O . MET A 1 85 ? -8.845 -1.556 3.180 1.00 88.94 85 MET A O 1
ATOM 635 N N . ASP A 1 86 ? -8.221 -0.847 1.137 1.00 91.00 86 ASP A N 1
ATOM 636 C CA . ASP A 1 86 ? -9.476 -0.162 0.816 1.00 91.00 86 ASP A CA 1
ATOM 637 C C . ASP A 1 86 ? -10.672 -1.094 0.971 1.00 91.00 86 ASP A C 1
ATOM 639 O O . ASP A 1 86 ? -1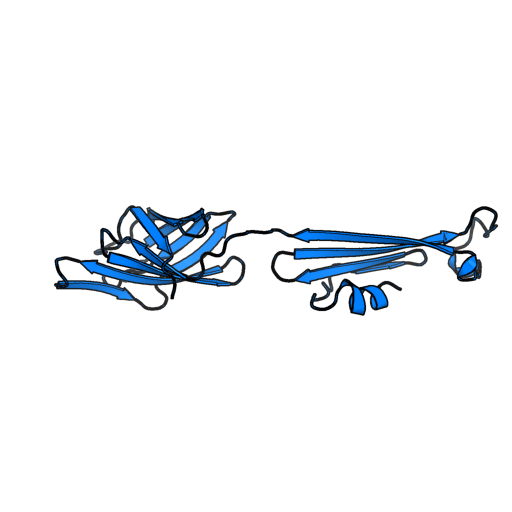0.684 -2.192 0.401 1.00 91.00 86 ASP A O 1
ATOM 643 N N . GLY A 1 87 ? -11.702 -0.635 1.674 1.00 90.62 87 GLY A N 1
ATOM 644 C CA . GLY A 1 87 ? -12.995 -1.305 1.712 1.00 90.62 87 GLY A CA 1
ATOM 645 C C . GLY A 1 87 ? -13.685 -1.263 3.067 1.00 90.62 87 GLY A C 1
ATOM 646 O O . GLY A 1 87 ? -13.149 -0.754 4.051 1.00 90.62 87 GLY A O 1
ATOM 647 N N . HIS A 1 88 ? -14.885 -1.844 3.078 1.00 94.75 88 HIS A N 1
ATOM 648 C CA . HIS A 1 88 ? -15.651 -2.120 4.285 1.00 94.75 88 HIS A CA 1
ATOM 649 C C . HIS A 1 88 ? -15.285 -3.508 4.812 1.00 94.75 88 HIS A C 1
ATOM 651 O O . HIS A 1 88 ? -15.447 -4.521 4.118 1.00 94.75 88 HIS A O 1
ATOM 657 N N . TRP A 1 89 ? -14.777 -3.548 6.037 1.00 97.12 89 TRP A N 1
ATOM 658 C CA . TRP A 1 89 ? -14.321 -4.751 6.715 1.00 97.12 89 TRP A CA 1
ATOM 659 C C . TRP A 1 89 ? -15.179 -5.003 7.940 1.00 97.12 89 TRP A C 1
ATOM 661 O O . TRP A 1 89 ? -15.384 -4.099 8.744 1.00 97.12 89 TRP A O 1
ATOM 671 N N . VAL A 1 90 ? -15.646 -6.238 8.102 1.00 97.00 90 VAL A N 1
ATOM 672 C CA . VAL A 1 90 ? -16.609 -6.607 9.143 1.00 97.00 90 VAL A CA 1
ATOM 673 C C . VAL A 1 90 ? -16.148 -7.860 9.868 1.00 97.00 90 VAL A C 1
ATOM 675 O O . VAL A 1 90 ? -15.884 -8.889 9.241 1.00 97.00 90 VAL A O 1
ATOM 678 N N . ASP A 1 91 ? -16.100 -7.798 11.194 1.00 96.56 91 ASP A N 1
ATOM 679 C CA . ASP A 1 91 ? -16.194 -8.983 12.041 1.00 96.56 91 ASP A CA 1
ATOM 680 C C . ASP A 1 91 ? -17.678 -9.274 12.306 1.00 96.56 91 ASP A C 1
ATOM 682 O O . ASP A 1 91 ? -18.324 -8.640 13.141 1.00 96.56 91 ASP A O 1
ATOM 686 N N . ALA A 1 92 ? -18.231 -10.249 11.583 1.00 91.81 92 ALA A N 1
ATOM 687 C CA . ALA A 1 92 ? -19.650 -10.595 11.668 1.00 91.81 92 ALA A CA 1
ATOM 688 C C . ALA A 1 92 ? -20.069 -11.165 13.036 1.00 91.81 92 ALA A C 1
ATOM 690 O O . ALA A 1 92 ? -21.262 -11.215 13.331 1.00 91.81 92 ALA A O 1
ATOM 691 N N . SER A 1 93 ? -19.117 -11.617 13.860 1.00 91.50 93 SER A N 1
ATOM 692 C CA . SER A 1 93 ? -19.416 -12.194 15.175 1.00 91.50 93 SER A CA 1
ATOM 693 C C . SER A 1 93 ? -19.634 -11.134 16.251 1.00 91.50 93 SER A C 1
ATOM 695 O O . SER A 1 93 ? -20.404 -11.356 17.184 1.00 91.50 93 SER A O 1
ATOM 697 N N . THR A 1 94 ? -18.975 -9.982 16.110 1.00 91.50 94 THR A N 1
ATOM 698 C CA . THR A 1 94 ? -19.007 -8.895 17.095 1.00 91.50 94 THR A CA 1
ATOM 699 C C . THR A 1 94 ? -19.709 -7.644 16.572 1.00 91.50 94 THR A C 1
ATOM 701 O O . THR A 1 94 ? -20.187 -6.844 17.368 1.00 91.50 94 THR A O 1
ATOM 704 N N . GLY A 1 95 ? -19.801 -7.468 15.251 1.00 91.00 95 GLY A N 1
ATOM 705 C CA . GLY A 1 95 ? -20.288 -6.235 14.634 1.00 91.00 95 GLY A CA 1
ATOM 706 C C . GLY A 1 95 ? -19.246 -5.113 14.607 1.00 91.00 95 GLY A C 1
ATOM 707 O O . GLY A 1 95 ? -19.602 -3.971 14.331 1.00 91.00 95 GLY A O 1
ATOM 708 N N . PHE A 1 96 ? -17.973 -5.409 14.900 1.00 96.19 96 PHE A N 1
ATOM 709 C CA . PHE A 1 96 ? -16.871 -4.466 14.713 1.00 96.19 96 PHE A CA 1
ATOM 710 C C . PHE A 1 96 ? -16.598 -4.264 13.224 1.00 96.19 96 PHE A C 1
ATOM 712 O O . PHE A 1 96 ? -16.376 -5.237 12.494 1.00 96.19 96 PHE A O 1
ATOM 719 N N . THR A 1 97 ? -16.587 -3.008 12.781 1.00 97.44 97 THR A N 1
ATOM 720 C CA . THR A 1 97 ? -16.312 -2.664 11.387 1.00 97.44 97 THR A CA 1
ATOM 721 C C . THR A 1 97 ? -15.199 -1.641 11.249 1.00 97.44 97 THR A C 1
ATOM 723 O O . THR A 1 97 ? -15.033 -0.753 12.088 1.00 97.44 97 THR A O 1
ATOM 726 N N . LEU A 1 98 ? -14.475 -1.738 10.136 1.00 98.12 98 LEU A N 1
ATOM 727 C CA . LEU A 1 98 ? -13.517 -0.741 9.676 1.00 98.12 98 LEU A CA 1
ATOM 728 C C . LEU A 1 98 ? -13.858 -0.352 8.238 1.00 98.12 98 LEU A C 1
ATOM 730 O O . LEU A 1 98 ? -13.898 -1.214 7.362 1.00 98.12 98 LEU A O 1
ATOM 734 N N . ASP A 1 99 ? -14.042 0.940 7.995 1.00 97.19 99 ASP A N 1
ATOM 735 C CA . ASP A 1 99 ? -13.988 1.503 6.647 1.00 97.19 99 ASP A CA 1
ATOM 736 C C . ASP A 1 99 ? -12.594 2.078 6.452 1.00 97.19 99 ASP A C 1
ATOM 738 O O . ASP A 1 99 ? -12.224 3.050 7.118 1.00 97.19 99 ASP A O 1
ATOM 742 N N . LEU A 1 100 ? -11.812 1.457 5.575 1.00 97.25 100 LEU A N 1
ATOM 743 C CA . LEU A 1 100 ? -10.425 1.832 5.337 1.00 97.25 100 LEU A CA 1
ATOM 744 C C . LEU A 1 100 ? -10.256 2.412 3.937 1.00 97.25 100 LEU A C 1
ATOM 746 O O . LEU A 1 100 ? -10.861 1.942 2.973 1.00 97.25 100 LEU A O 1
ATOM 750 N N . TYR A 1 101 ? -9.374 3.400 3.862 1.00 93.69 101 TYR A N 1
ATOM 751 C CA . TYR A 1 101 ? -8.891 4.042 2.656 1.00 93.69 101 TYR A CA 1
ATOM 752 C C . TYR A 1 101 ? -7.362 4.029 2.673 1.00 93.69 101 TYR A C 1
ATOM 754 O O . TYR A 1 101 ? -6.722 4.252 3.708 1.00 93.69 101 TYR A O 1
ATOM 762 N N . GLN A 1 102 ? -6.774 3.777 1.518 1.00 90.44 102 GLN A N 1
ATOM 763 C CA . GLN A 1 102 ? -5.351 3.649 1.307 1.00 90.44 102 GLN A CA 1
ATOM 764 C C . GLN A 1 102 ? -4.925 4.613 0.202 1.00 90.44 102 GLN A C 1
ATOM 766 O O . GLN A 1 102 ? -5.266 4.446 -0.966 1.00 90.44 102 GLN A O 1
ATOM 771 N N . ASP A 1 103 ? -4.110 5.597 0.576 1.00 85.75 103 ASP A N 1
ATOM 772 C CA . ASP A 1 103 ? -3.379 6.426 -0.380 1.00 85.75 103 ASP A CA 1
ATOM 773 C C . ASP A 1 103 ? -1.891 6.086 -0.285 1.00 85.75 103 ASP A C 1
ATOM 775 O O . ASP A 1 103 ? -1.200 6.412 0.686 1.00 85.75 103 ASP A O 1
ATOM 779 N N . TRP A 1 104 ? -1.401 5.351 -1.282 1.00 80.69 104 TRP A N 1
ATOM 780 C CA . TRP A 1 104 ? -0.054 4.789 -1.307 1.00 80.69 104 TRP A CA 1
ATOM 781 C C . TRP A 1 104 ? 0.256 3.929 -0.066 1.00 80.69 104 TRP A C 1
ATOM 783 O O . TRP A 1 104 ? -0.157 2.770 0.008 1.00 80.69 104 TRP A O 1
ATOM 793 N N . LYS A 1 105 ? 1.016 4.473 0.892 1.00 85.75 105 LYS A N 1
ATOM 794 C CA . LYS A 1 105 ? 1.350 3.826 2.172 1.00 85.75 105 LYS A CA 1
ATOM 795 C C . LYS A 1 105 ? 0.517 4.349 3.331 1.00 85.75 105 LYS A C 1
ATOM 797 O O . LYS A 1 105 ? 0.597 3.770 4.409 1.00 85.75 105 LYS A O 1
ATOM 802 N N . GLN A 1 106 ? -0.202 5.447 3.155 1.00 93.19 106 GLN A N 1
ATOM 803 C CA . GLN A 1 106 ? -1.036 6.004 4.200 1.00 93.19 106 GLN A CA 1
ATOM 804 C C . GLN A 1 106 ? -2.327 5.195 4.280 1.00 93.19 106 GLN A C 1
ATOM 806 O O . GLN A 1 106 ? -3.001 5.008 3.271 1.00 93.19 106 GLN A O 1
ATOM 811 N N . ILE A 1 107 ? -2.660 4.733 5.480 1.00 96.19 107 ILE A N 1
ATOM 812 C CA . ILE A 1 107 ? -3.940 4.097 5.789 1.00 96.19 107 ILE A CA 1
ATOM 813 C C . ILE A 1 107 ? -4.718 5.056 6.671 1.00 96.19 107 ILE A C 1
ATOM 815 O O . ILE A 1 107 ? -4.193 5.545 7.672 1.00 96.19 107 ILE A O 1
ATOM 819 N N . TYR A 1 108 ? -5.960 5.331 6.309 1.00 97.56 108 TYR A N 1
ATOM 820 C CA . TYR A 1 108 ? -6.854 6.156 7.106 1.00 97.56 108 TYR A CA 1
ATOM 821 C C . TYR A 1 108 ? -8.286 5.658 6.987 1.00 97.56 108 TYR A C 1
ATOM 823 O O . TYR A 1 108 ? -8.611 4.877 6.098 1.00 97.56 108 TYR A O 1
ATOM 831 N N . GLY A 1 109 ? -9.148 6.077 7.902 1.00 97.50 109 GLY A N 1
ATOM 832 C CA . GLY A 1 109 ? -10.526 5.621 7.883 1.00 97.50 109 GLY A CA 1
ATOM 833 C C . GLY A 1 109 ? -11.223 5.789 9.211 1.00 97.50 109 GLY A C 1
ATOM 834 O O . GLY A 1 109 ? -10.834 6.618 10.036 1.00 97.50 109 GLY A O 1
ATOM 835 N N . GLN A 1 110 ? -12.253 4.984 9.408 1.00 97.69 110 GLN A N 1
ATOM 836 C CA . GLN A 1 110 ? -13.109 5.037 10.583 1.00 97.69 110 GLN A CA 1
ATOM 837 C C . GLN A 1 110 ? -13.429 3.637 11.096 1.00 97.69 110 GLN A C 1
ATOM 839 O O . GLN A 1 110 ? -13.345 2.651 10.360 1.00 97.69 110 GLN A O 1
ATOM 844 N N . HIS A 1 111 ? -13.814 3.571 12.364 1.00 97.31 111 HIS A N 1
ATOM 845 C CA . HIS A 1 111 ? -14.328 2.364 12.988 1.00 97.31 111 HIS A CA 1
ATOM 846 C C . HIS A 1 111 ? -15.757 2.586 13.472 1.00 97.31 111 HIS A C 1
ATOM 848 O O . HIS A 1 111 ? -16.137 3.706 13.816 1.00 97.31 111 HIS A O 1
ATOM 854 N N . VAL A 1 112 ? -16.513 1.495 13.545 1.00 95.94 112 VAL A N 1
ATOM 855 C CA . VAL A 1 112 ? -17.773 1.438 14.284 1.00 95.94 112 VAL A CA 1
ATOM 856 C C . VAL A 1 112 ? -17.764 0.169 15.117 1.00 95.94 112 VAL A C 1
ATOM 858 O O . VAL A 1 112 ? -17.429 -0.912 14.626 1.00 95.94 112 VAL A O 1
ATOM 861 N N . PHE A 1 113 ? -18.148 0.290 16.383 1.00 94.81 113 PHE A N 1
ATOM 862 C CA . PHE A 1 113 ? -18.403 -0.863 17.225 1.00 94.81 113 PHE A CA 1
ATOM 863 C C . PHE A 1 113 ? -19.644 -0.659 18.087 1.00 94.81 113 PHE A C 1
ATOM 865 O O . PHE A 1 113 ? -19.704 0.243 18.922 1.00 94.81 113 PHE A O 1
ATOM 872 N N . VAL A 1 114 ? -20.646 -1.511 17.870 1.00 87.94 114 VAL A N 1
ATOM 873 C CA . VAL A 1 114 ? -21.898 -1.523 18.633 1.00 87.94 114 VAL A CA 1
ATOM 874 C C . VAL A 1 114 ? -21.810 -2.598 19.707 1.00 87.94 114 VAL A C 1
ATOM 876 O O . VAL A 1 114 ? -21.458 -3.740 19.429 1.00 87.94 114 VAL A O 1
ATOM 879 N N . ILE A 1 115 ? -22.123 -2.234 20.946 1.00 84.88 115 ILE A N 1
ATOM 880 C CA . ILE A 1 115 ? -21.795 -3.039 22.123 1.00 84.88 115 ILE A CA 1
ATOM 881 C C . ILE A 1 115 ? -22.962 -2.990 23.098 1.00 84.88 115 ILE A C 1
ATOM 883 O O . ILE A 1 115 ? -23.741 -2.033 23.111 1.00 84.88 115 ILE A O 1
ATOM 887 N N . GLN A 1 116 ? -23.060 -4.022 23.941 1.00 81.38 116 GLN A N 1
ATOM 888 C CA . GLN A 1 116 ? -24.087 -4.132 24.980 1.00 81.38 116 GLN A CA 1
ATOM 889 C C . GLN A 1 116 ? -25.495 -3.969 24.378 1.00 81.38 116 GLN A C 1
ATOM 891 O O . GLN A 1 116 ? -26.271 -3.116 24.812 1.00 81.38 116 GLN A O 1
ATOM 896 N N . ASP A 1 117 ? -25.772 -4.734 23.317 1.00 80.94 117 ASP A N 1
ATOM 897 C CA . ASP A 1 117 ? -27.046 -4.737 22.587 1.00 80.94 117 ASP A CA 1
ATOM 898 C C . ASP A 1 117 ? -27.498 -3.344 22.106 1.00 80.94 117 ASP A C 1
ATOM 900 O O . ASP A 1 117 ? -28.685 -3.024 22.076 1.00 80.94 117 ASP A O 1
ATOM 904 N N . GLY A 1 118 ? -26.536 -2.491 21.738 1.00 79.25 118 GLY A N 1
ATOM 905 C CA . GLY A 1 118 ? -26.797 -1.148 21.216 1.00 79.25 118 GLY A CA 1
ATOM 906 C C . GLY A 1 118 ? -26.874 -0.048 22.271 1.00 79.25 118 GLY A C 1
ATOM 907 O O . GLY A 1 118 ? -27.088 1.109 21.918 1.00 79.25 118 GLY A O 1
ATOM 908 N N . SER A 1 119 ? -26.664 -0.364 23.552 1.00 83.50 119 SER A N 1
ATOM 909 C CA . SER A 1 119 ? -26.593 0.667 24.599 1.00 83.50 119 SER A CA 1
ATOM 910 C C . SER A 1 119 ? -25.302 1.493 24.557 1.00 83.50 119 SER A C 1
ATOM 912 O O . SER A 1 119 ? -25.283 2.603 25.093 1.00 83.50 119 SER A O 1
ATOM 914 N N . LYS A 1 120 ? -24.247 1.000 23.889 1.00 88.00 120 LYS A N 1
ATOM 915 C CA . LYS A 1 120 ? -23.024 1.760 23.594 1.00 88.00 120 LYS A CA 1
ATOM 916 C C . LYS A 1 120 ? -22.623 1.613 22.129 1.00 88.00 120 LYS A C 1
ATOM 918 O O . LYS A 1 120 ? -22.672 0.518 21.573 1.00 88.00 120 LYS A O 1
ATOM 923 N N . ILE A 1 121 ? -22.200 2.722 21.528 1.00 91.75 121 ILE A N 1
ATOM 924 C CA . ILE A 1 121 ? -21.646 2.776 20.173 1.00 91.75 121 ILE A CA 1
ATOM 925 C C . ILE A 1 121 ? -20.332 3.550 20.259 1.00 91.75 121 ILE A C 1
ATOM 927 O O . ILE A 1 121 ? -20.340 4.713 20.658 1.00 91.75 121 ILE A O 1
ATOM 931 N N . ASP A 1 122 ? -19.224 2.892 19.924 1.00 93.12 122 ASP A N 1
ATOM 932 C CA . ASP A 1 122 ? -17.906 3.512 19.768 1.00 93.12 122 ASP A CA 1
ATOM 933 C C . ASP A 1 122 ? -17.678 3.769 18.280 1.00 93.12 122 ASP A C 1
ATOM 935 O O . ASP A 1 122 ? -17.627 2.834 17.477 1.00 93.12 122 ASP A O 1
ATOM 939 N N . SER A 1 123 ? -17.687 5.041 17.898 1.00 93.56 123 SER A N 1
ATOM 940 C CA . SER A 1 123 ? -17.599 5.463 16.504 1.00 93.56 123 SER A CA 1
ATOM 941 C C . SER A 1 123 ? -17.109 6.897 16.442 1.00 93.56 123 SER A C 1
ATOM 943 O O . SER A 1 123 ? -17.652 7.780 17.108 1.00 93.56 123 SER A O 1
ATOM 945 N N . LEU A 1 124 ? -16.123 7.147 15.588 1.00 93.25 124 LEU A N 1
ATOM 946 C CA . LEU A 1 124 ? -15.601 8.484 15.340 1.00 93.25 124 LEU A CA 1
ATOM 947 C C . LEU A 1 124 ? -15.135 8.593 13.883 1.00 93.25 124 LEU A C 1
ATOM 949 O O . LEU A 1 124 ? -14.507 7.676 13.352 1.00 93.25 124 LEU A O 1
ATOM 953 N N . GLU A 1 125 ? -15.440 9.716 13.233 1.00 91.31 125 GLU A N 1
ATOM 954 C CA . GLU A 1 125 ? -14.921 9.997 11.893 1.00 91.31 125 GLU A CA 1
ATOM 95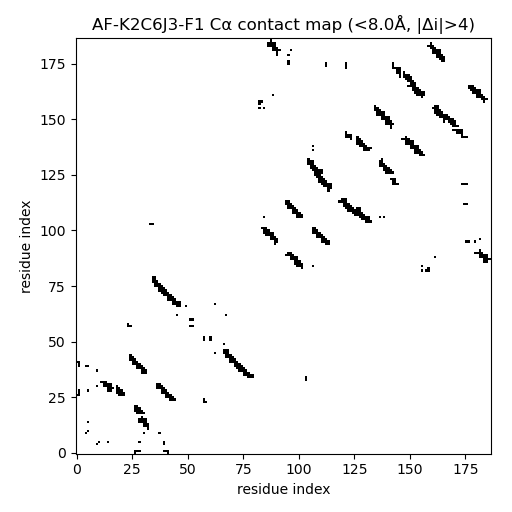5 C C . GLU A 1 125 ? -13.398 10.154 11.928 1.00 91.31 125 GLU A C 1
ATOM 957 O O . GLU A 1 125 ? -12.839 10.689 12.885 1.00 91.31 125 GLU A O 1
ATOM 962 N N . ALA A 1 126 ? -12.723 9.700 10.867 1.00 93.25 126 ALA A N 1
ATOM 963 C CA . ALA A 1 126 ? -11.263 9.756 10.751 1.00 93.25 126 ALA A CA 1
ATOM 964 C C . ALA A 1 126 ? -10.522 9.160 11.969 1.00 93.25 126 ALA A C 1
ATOM 966 O O . ALA A 1 126 ? -9.424 9.592 12.323 1.00 93.25 126 ALA A O 1
ATOM 967 N N . SER A 1 127 ? -11.121 8.158 12.617 1.00 96.88 127 SER A N 1
ATOM 968 C CA . SER A 1 127 ? -10.579 7.549 13.826 1.00 96.88 127 SER A CA 1
ATOM 969 C C . SER A 1 127 ? -9.354 6.679 13.593 1.00 96.88 127 SER A C 1
ATOM 971 O O . SER A 1 127 ? -8.765 6.256 14.575 1.00 96.88 127 SER A O 1
ATOM 973 N N . ILE A 1 128 ? -9.023 6.320 12.351 1.00 98.31 128 ILE A N 1
ATOM 974 C CA . ILE A 1 128 ? -7.880 5.468 12.004 1.00 98.31 128 ILE A CA 1
ATOM 975 C C . ILE A 1 128 ? -6.908 6.284 11.157 1.00 98.31 128 ILE A C 1
ATOM 977 O O . ILE A 1 128 ? -7.310 6.883 10.158 1.00 98.31 128 ILE A O 1
ATOM 981 N N . ASN A 1 129 ? -5.626 6.288 11.523 1.00 98.06 129 ASN A N 1
ATOM 982 C CA . ASN A 1 129 ? -4.570 6.909 10.725 1.00 98.06 129 ASN A CA 1
ATOM 983 C C . ASN A 1 129 ? -3.229 6.205 10.946 1.00 98.06 129 ASN A C 1
ATOM 985 O O . ASN A 1 129 ? -2.824 5.972 12.082 1.00 98.06 129 ASN A O 1
ATOM 989 N N . GLY A 1 130 ? -2.512 5.876 9.880 1.00 97.38 130 GLY A N 1
ATOM 990 C CA . GLY A 1 130 ? -1.210 5.242 10.000 1.00 97.38 130 GLY A CA 1
ATOM 991 C C . GLY A 1 130 ? -0.535 4.948 8.679 1.00 97.38 130 GLY A C 1
ATOM 992 O O . GLY A 1 130 ? -0.890 5.490 7.632 1.00 97.38 130 GLY A O 1
ATOM 993 N N . TRP A 1 131 ? 0.471 4.079 8.749 1.00 92.00 131 TRP A N 1
ATOM 994 C CA . TRP A 1 131 ? 1.366 3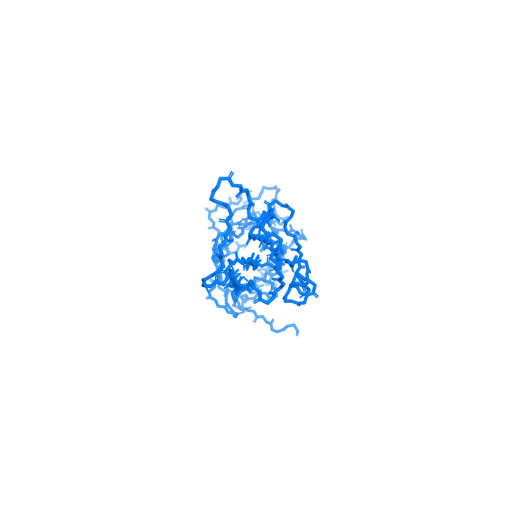.813 7.630 1.00 92.00 131 TRP A CA 1
ATOM 995 C C . TRP A 1 131 ? 1.630 2.322 7.443 1.00 92.00 131 TRP A C 1
ATOM 997 O O . TRP A 1 131 ? 1.854 1.575 8.397 1.00 92.00 131 TRP A O 1
ATOM 1007 N N . LEU A 1 132 ? 1.655 1.912 6.179 1.00 89.25 132 LEU A N 1
ATOM 1008 C CA . LEU A 1 132 ? 1.938 0.561 5.723 1.00 89.25 132 LEU A CA 1
ATOM 1009 C C . LEU A 1 132 ? 3.453 0.289 5.678 1.00 89.25 132 LEU A C 1
ATOM 1011 O O . LEU A 1 132 ? 4.232 1.047 5.086 1.00 89.25 132 LEU A O 1
ATOM 1015 N N . LYS A 1 133 ? 3.864 -0.859 6.222 1.00 86.19 133 LYS A N 1
ATOM 1016 C CA . LYS A 1 133 ? 5.199 -1.452 6.080 1.00 86.19 133 LYS A CA 1
ATOM 1017 C C . LYS A 1 133 ? 5.063 -2.922 5.669 1.00 86.19 133 LYS A C 1
ATOM 1019 O O . LYS A 1 133 ? 4.824 -3.797 6.494 1.00 86.19 133 LYS A O 1
ATOM 1024 N N . GLY A 1 134 ? 5.257 -3.207 4.382 1.00 84.69 134 GLY A N 1
ATOM 1025 C CA . GLY A 1 134 ? 4.952 -4.537 3.843 1.00 84.69 134 GLY A CA 1
ATOM 1026 C C . GLY A 1 134 ? 3.440 -4.759 3.850 1.00 84.69 134 GLY A C 1
ATOM 1027 O O . GLY A 1 134 ? 2.720 -3.899 3.367 1.00 84.69 134 GLY A O 1
ATOM 1028 N N . THR A 1 135 ? 2.962 -5.871 4.405 1.00 89.44 135 THR A N 1
ATOM 1029 C CA . THR A 1 135 ? 1.526 -6.200 4.535 1.00 89.44 135 THR A CA 1
ATOM 1030 C C . THR A 1 135 ? 0.900 -5.745 5.856 1.00 89.44 135 THR A C 1
ATOM 1032 O O . THR A 1 135 ? -0.268 -6.033 6.107 1.00 89.44 135 THR A O 1
ATOM 1035 N N . VAL A 1 136 ? 1.657 -5.052 6.709 1.00 95.50 136 VAL A N 1
ATOM 1036 C CA . VAL A 1 136 ? 1.207 -4.611 8.035 1.00 95.50 136 VAL A CA 1
ATOM 1037 C C . VAL A 1 136 ? 1.122 -3.090 8.058 1.00 95.50 136 VAL A C 1
ATOM 1039 O O . VAL A 1 136 ? 2.104 -2.411 7.756 1.00 95.50 136 VAL A O 1
ATOM 1042 N N . ALA A 1 137 ? -0.037 -2.549 8.421 1.00 97.00 137 ALA A N 1
ATOM 1043 C CA . ALA A 1 137 ? -0.201 -1.140 8.751 1.00 97.00 137 ALA A CA 1
ATOM 1044 C C . ALA A 1 137 ? -0.123 -0.957 10.265 1.00 97.00 137 ALA A C 1
ATOM 1046 O O . ALA A 1 137 ? -0.877 -1.595 10.995 1.00 97.00 137 ALA A O 1
ATOM 1047 N N . THR A 1 138 ? 0.747 -0.067 10.735 1.00 98.50 138 THR A N 1
ATOM 1048 C CA . THR A 1 138 ? 0.697 0.414 12.120 1.00 98.50 138 THR A CA 1
ATOM 1049 C C . THR A 1 138 ? -0.132 1.691 12.133 1.00 98.50 138 THR A C 1
ATOM 1051 O O . THR A 1 138 ? 0.236 2.668 11.474 1.00 98.50 138 THR A O 1
ATOM 1054 N N . VAL A 1 139 ? -1.249 1.675 12.857 1.00 98.56 139 VAL A N 1
ATOM 1055 C CA . VAL A 1 139 ? -2.223 2.770 12.908 1.00 98.56 139 VAL A CA 1
ATOM 1056 C C . VAL A 1 139 ? -2.403 3.276 14.330 1.00 98.56 139 VAL A C 1
ATOM 1058 O O . VAL A 1 139 ? -2.419 2.501 15.285 1.00 98.56 139 VAL A O 1
ATOM 1061 N N . GLN A 1 140 ? -2.563 4.586 14.467 1.00 98.50 140 GLN A N 1
ATOM 1062 C CA . GLN A 1 140 ? -3.231 5.163 15.619 1.00 98.50 140 GLN A CA 1
ATOM 1063 C C . GLN A 1 140 ? -4.736 5.011 15.434 1.00 98.50 140 GLN A C 1
ATOM 1065 O O . GLN A 1 140 ? -5.247 5.168 14.319 1.00 98.50 140 GLN A O 1
ATOM 1070 N N . PHE A 1 141 ? -5.428 4.710 16.528 1.00 98.06 141 PHE A N 1
ATOM 1071 C CA . PHE A 1 141 ? -6.880 4.714 16.560 1.00 98.06 141 PHE A CA 1
ATOM 1072 C C . PHE A 1 141 ? -7.414 5.586 17.690 1.00 98.06 141 PHE A C 1
ATOM 1074 O O . PHE A 1 141 ? -6.816 5.650 18.765 1.00 98.06 141 PHE A O 1
ATOM 1081 N N . GLN A 1 142 ? -8.559 6.219 17.453 1.00 97.44 142 GLN A N 1
ATOM 1082 C CA . GLN A 1 142 ? -9.233 7.078 18.419 1.00 97.44 142 GLN A CA 1
ATOM 1083 C C . GLN A 1 142 ? -10.631 6.540 18.726 1.00 97.44 142 GLN A C 1
ATOM 1085 O O . GLN A 1 142 ? -11.489 6.523 17.849 1.00 97.44 142 GLN A O 1
ATOM 1090 N N . SER A 1 143 ? -10.854 6.118 19.971 1.00 96.00 143 SER A N 1
ATOM 1091 C CA . SER A 1 143 ? -12.195 5.805 20.485 1.00 96.00 143 SER A CA 1
ATOM 1092 C C . SER A 1 143 ? -12.954 7.101 20.779 1.00 96.00 143 SER A C 1
ATOM 1094 O O . SER A 1 143 ? -12.337 8.101 21.149 1.00 96.00 143 SER A O 1
ATOM 1096 N N . SER A 1 144 ? -14.283 7.084 20.676 1.00 95.50 144 SER A N 1
ATOM 1097 C CA . SER A 1 144 ? -15.134 8.214 21.073 1.00 95.50 144 SER A CA 1
ATOM 1098 C C . SER A 1 144 ? -15.257 8.391 22.595 1.00 95.50 144 SER A C 1
ATOM 1100 O O . SER A 1 144 ? -15.888 9.343 23.048 1.00 95.50 144 SER A O 1
ATOM 1102 N N . PHE A 1 145 ? -14.699 7.473 23.395 1.00 94.69 145 PHE A N 1
ATOM 1103 C CA . PHE A 1 145 ? -14.790 7.465 24.865 1.00 94.69 145 PHE A CA 1
ATOM 1104 C C . PHE A 1 145 ? -13.550 8.025 25.576 1.00 94.69 145 PHE A C 1
ATOM 1106 O O . PHE A 1 145 ? -13.533 8.150 26.802 1.00 94.69 145 PHE A O 1
ATOM 1113 N N . THR A 1 146 ? -12.511 8.377 24.826 1.00 94.44 146 THR A N 1
ATOM 1114 C CA . THR A 1 146 ? -11.274 8.956 25.354 1.00 94.44 146 THR A CA 1
ATOM 1115 C C . THR A 1 146 ? -10.685 9.925 24.338 1.00 94.44 146 THR A C 1
ATOM 1117 O O . THR A 1 146 ? -10.920 9.771 23.147 1.00 94.44 146 THR A O 1
ATOM 1120 N N . ASP A 1 147 ? -9.901 10.901 24.795 1.00 93.62 147 ASP A N 1
ATOM 1121 C CA . ASP A 1 147 ? -9.140 11.821 23.933 1.00 93.62 147 ASP A CA 1
ATOM 1122 C C . ASP A 1 147 ? -7.717 11.313 23.652 1.00 93.62 147 ASP A C 1
ATOM 1124 O O . ASP A 1 147 ? -6.941 11.950 22.941 1.00 93.62 147 ASP A O 1
ATOM 1128 N N . GLN A 1 148 ? -7.325 10.196 24.272 1.00 96.00 148 GLN A N 1
ATOM 1129 C CA . GLN A 1 148 ? -6.002 9.610 24.092 1.00 96.00 148 GLN A CA 1
ATOM 1130 C C . GLN A 1 148 ? -6.065 8.529 23.010 1.00 96.00 148 GLN A C 1
ATOM 1132 O O . GLN A 1 148 ? -6.904 7.633 23.118 1.00 96.00 148 GLN A O 1
ATOM 1137 N N . PRO A 1 149 ? -5.195 8.567 21.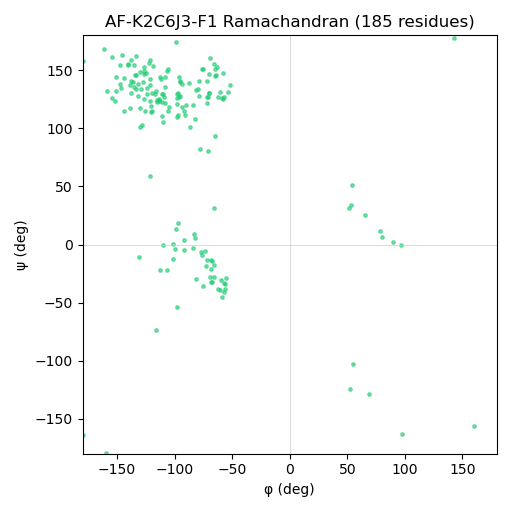989 1.00 97.19 149 PRO A N 1
ATOM 1138 C CA . PRO A 1 149 ? -5.180 7.542 20.960 1.00 97.19 149 PRO A CA 1
ATOM 1139 C C . PRO A 1 149 ? -4.538 6.250 21.476 1.00 97.19 149 PRO A C 1
ATOM 1141 O O . PRO A 1 149 ? -3.645 6.263 22.329 1.00 97.19 149 PRO A O 1
ATOM 1144 N N . GLY A 1 150 ? -4.978 5.127 20.920 1.00 98.12 150 GLY A N 1
ATOM 1145 C CA . GLY A 1 150 ? -4.282 3.848 21.006 1.00 98.12 150 GLY A CA 1
ATOM 1146 C C . GLY A 1 150 ? -3.473 3.577 19.741 1.00 98.12 150 GLY A C 1
ATOM 1147 O O . GLY A 1 150 ? -3.574 4.305 18.753 1.00 98.12 150 GLY A O 1
ATOM 1148 N N . THR A 1 151 ? -2.705 2.491 19.748 1.00 98.62 151 THR A N 1
ATOM 1149 C CA . THR A 1 151 ? -1.977 1.994 18.574 1.00 98.62 151 THR A CA 1
ATOM 1150 C C . THR A 1 151 ? -2.369 0.551 18.291 1.00 98.62 151 THR A C 1
ATOM 1152 O O . THR A 1 151 ? -2.389 -0.292 19.195 1.00 98.62 151 THR A O 1
ATOM 1155 N N . ALA A 1 152 ? -2.629 0.251 17.025 1.00 98.75 152 ALA A N 1
ATOM 1156 C CA . ALA A 1 152 ? -2.963 -1.077 16.540 1.00 98.75 152 ALA A CA 1
ATOM 1157 C C . ALA A 1 152 ? -2.173 -1.435 15.277 1.00 98.75 152 ALA A C 1
ATOM 1159 O O . ALA A 1 152 ? -1.629 -0.575 14.581 1.00 98.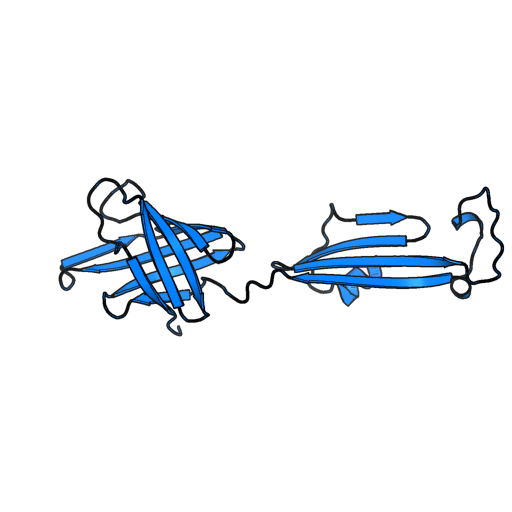75 152 ALA A O 1
ATOM 1160 N N . GLU A 1 153 ? -2.133 -2.725 14.981 1.00 98.69 153 GLU A N 1
ATOM 1161 C CA . GLU A 1 153 ? -1.686 -3.269 13.710 1.00 98.69 153 GLU A CA 1
ATOM 1162 C C . GLU A 1 153 ? -2.881 -3.810 12.926 1.00 98.69 153 GLU A C 1
ATOM 1164 O O . GLU A 1 153 ? -3.732 -4.524 13.463 1.00 98.69 153 GLU A O 1
ATOM 1169 N N . ILE A 1 154 ? -2.910 -3.493 11.633 1.00 98.44 154 ILE A N 1
ATOM 1170 C CA . ILE A 1 154 ? -3.792 -4.114 10.649 1.00 98.44 154 ILE A CA 1
ATOM 1171 C C . ILE A 1 154 ? -2.904 -4.940 9.727 1.00 98.44 154 ILE A C 1
ATOM 1173 O O . ILE A 1 154 ? -2.114 -4.395 8.957 1.00 98.44 154 ILE A O 1
ATOM 1177 N N . THR A 1 155 ? -3.004 -6.262 9.812 1.00 97.12 155 THR A N 1
ATOM 1178 C CA . THR A 1 155 ? -2.273 -7.180 8.934 1.00 97.12 155 THR A CA 1
ATOM 1179 C C . THR A 1 155 ? -3.179 -7.621 7.799 1.00 97.12 155 THR A C 1
ATOM 1181 O O . THR A 1 155 ? -4.226 -8.228 8.031 1.00 97.12 155 THR A O 1
ATOM 1184 N N . TYR A 1 156 ? -2.766 -7.348 6.565 1.00 92.56 156 TYR A N 1
ATOM 1185 C CA . TYR A 1 156 ? -3.413 -7.906 5.388 1.00 92.56 156 TYR A CA 1
ATOM 1186 C C . TYR A 1 156 ? -3.090 -9.400 5.275 1.00 92.56 156 TYR A C 1
ATOM 1188 O O . TYR A 1 156 ? -1.916 -9.776 5.207 1.00 92.56 156 TYR A O 1
ATOM 1196 N N . ILE A 1 157 ? -4.127 -10.241 5.257 1.00 91.88 157 ILE A N 1
ATOM 1197 C CA . ILE A 1 157 ? -3.993 -11.697 5.118 1.00 91.88 157 ILE A CA 1
ATOM 1198 C C . ILE A 1 157 ? -4.222 -12.094 3.657 1.00 91.88 157 ILE A C 1
ATOM 1200 O O . ILE A 1 157 ? -3.363 -12.729 3.046 1.00 91.88 157 ILE A O 1
ATOM 1204 N N . ASP A 1 158 ? -5.359 -11.686 3.090 1.00 85.81 158 ASP A N 1
ATOM 1205 C CA . ASP A 1 158 ? -5.749 -11.923 1.698 1.00 85.81 158 ASP A CA 1
ATOM 1206 C C . ASP A 1 158 ? -6.833 -10.921 1.255 1.00 85.81 158 ASP A C 1
ATOM 1208 O O . ASP A 1 158 ? -7.247 -10.056 2.026 1.00 85.81 158 ASP A O 1
ATOM 1212 N N . VAL A 1 159 ? -7.305 -11.030 0.006 1.00 81.94 159 VAL A N 1
ATOM 1213 C CA . VAL A 1 159 ? -8.261 -10.077 -0.601 1.00 81.94 159 VAL A CA 1
ATOM 1214 C C . VAL A 1 159 ? -9.539 -9.890 0.212 1.00 81.94 159 VAL A C 1
ATOM 1216 O O . VAL A 1 159 ? -10.117 -8.801 0.205 1.00 81.94 159 VAL A O 1
ATOM 1219 N N . ASN A 1 160 ? -9.943 -10.910 0.963 1.00 87.69 160 ASN A N 1
ATOM 1220 C CA . ASN A 1 160 ? -11.169 -10.906 1.741 1.00 87.69 160 ASN A CA 1
ATOM 1221 C C . ASN A 1 160 ? -10.917 -10.846 3.241 1.00 87.69 160 ASN A C 1
ATOM 1223 O O . ASN A 1 160 ? -11.898 -10.812 3.973 1.00 87.69 160 ASN A O 1
ATOM 1227 N N . THR A 1 161 ? -9.666 -10.817 3.712 1.00 93.50 161 THR A N 1
ATOM 1228 C CA . THR A 1 161 ? -9.361 -10.939 5.142 1.00 93.50 161 THR A CA 1
ATOM 1229 C C . THR A 1 161 ? -8.276 -9.969 5.612 1.00 93.50 161 THR A C 1
ATOM 1231 O O . THR A 1 161 ? -7.155 -9.964 5.094 1.00 93.50 161 THR A O 1
ATOM 1234 N N . ILE A 1 162 ? -8.565 -9.255 6.703 1.00 97.50 162 ILE A N 1
ATOM 1235 C CA . ILE A 1 162 ? -7.565 -8.562 7.526 1.00 97.50 162 ILE A CA 1
ATOM 1236 C C . ILE A 1 162 ? -7.611 -9.051 8.976 1.00 97.50 162 ILE A C 1
ATOM 1238 O O . ILE A 1 162 ? -8.633 -9.537 9.466 1.00 97.50 162 ILE A O 1
ATOM 1242 N N . GLN A 1 163 ? -6.491 -8.887 9.671 1.00 98.44 163 GLN A N 1
ATOM 1243 C CA . GLN A 1 163 ? -6.380 -9.086 11.111 1.00 98.44 163 GLN A CA 1
ATOM 1244 C C . GLN A 1 163 ? -6.102 -7.743 11.787 1.00 98.44 163 GLN A C 1
ATOM 1246 O O . GLN A 1 163 ? -5.113 -7.086 11.475 1.00 98.44 163 GLN A O 1
ATOM 1251 N N . TRP A 1 164 ? -6.951 -7.372 12.737 1.00 98.56 164 TRP A N 1
ATOM 1252 C CA . TRP A 1 164 ? -6.764 -6.255 13.655 1.00 98.56 164 TRP A CA 1
ATOM 1253 C C . TRP A 1 164 ? -6.151 -6.746 14.971 1.00 98.56 164 TRP A C 1
ATOM 1255 O O . TRP A 1 164 ? -6.534 -7.811 15.477 1.00 98.56 164 TRP A O 1
ATOM 1265 N N . LYS A 1 165 ? -5.226 -5.963 15.536 1.00 98.69 165 LYS A N 1
ATOM 1266 C CA . LYS A 1 165 ? -4.655 -6.187 16.869 1.00 98.69 165 LYS A CA 1
ATOM 1267 C C . LYS A 1 165 ? -4.210 -4.882 17.522 1.00 98.69 165 LYS A C 1
ATOM 1269 O O . LYS A 1 165 ? -3.337 -4.199 16.998 1.00 98.69 165 LYS A O 1
ATOM 1274 N N . ILE A 1 166 ? -4.728 -4.573 18.704 1.00 98.56 166 ILE A N 1
ATOM 1275 C CA . ILE A 1 166 ? -4.224 -3.474 19.534 1.00 98.56 166 ILE A CA 1
ATOM 1276 C C . ILE A 1 166 ? -2.862 -3.883 20.112 1.00 98.56 166 ILE A C 1
ATOM 1278 O O . ILE A 1 166 ? -2.724 -4.935 20.735 1.00 98.56 166 ILE A O 1
ATOM 1282 N N . ILE A 1 167 ? -1.849 -3.038 19.908 1.00 98.50 167 ILE A N 1
ATOM 1283 C CA . ILE A 1 167 ? -0.490 -3.230 20.450 1.00 98.50 167 ILE A CA 1
ATOM 1284 C C . ILE A 1 167 ? -0.185 -2.274 21.608 1.00 98.50 167 ILE A C 1
ATOM 1286 O O . ILE A 1 167 ? 0.670 -2.567 22.441 1.00 98.50 167 ILE A O 1
ATOM 1290 N N . ALA A 1 168 ? -0.904 -1.154 21.688 1.00 98.12 168 ALA A N 1
ATOM 1291 C CA . ALA A 1 168 ? -0.898 -0.250 22.829 1.00 98.12 168 ALA A CA 1
ATOM 1292 C C . ALA A 1 168 ? -2.309 0.314 23.019 1.00 98.12 168 ALA A C 1
ATOM 1294 O O . ALA A 1 168 ? -2.821 1.024 22.155 1.00 98.12 168 ALA A O 1
ATOM 1295 N N . ALA A 1 169 ? -2.952 -0.024 24.134 1.00 96.81 169 ALA A N 1
ATOM 1296 C CA . ALA A 1 169 ? -4.279 0.490 24.448 1.00 96.81 169 ALA A CA 1
ATOM 1297 C C . ALA A 1 169 ? -4.223 1.991 24.795 1.00 96.81 169 ALA A C 1
ATOM 1299 O O . ALA A 1 169 ? -3.240 2.431 25.403 1.00 96.81 169 ALA A O 1
ATOM 1300 N N . PRO A 1 170 ? -5.264 2.771 24.455 1.00 95.75 170 PRO A N 1
ATOM 1301 C CA . PRO A 1 170 ? -5.376 4.143 24.923 1.00 95.75 170 PRO A CA 1
ATOM 1302 C C . PRO A 1 170 ? -5.574 4.172 26.442 1.00 95.75 170 PRO A C 1
ATOM 1304 O O . PRO A 1 170 ? -6.093 3.230 27.047 1.00 95.75 170 PRO A O 1
ATOM 1307 N N . ALA A 1 171 ? -5.188 5.279 27.071 1.00 93.69 171 ALA A N 1
ATOM 1308 C CA . ALA A 1 171 ? -5.584 5.535 28.449 1.00 93.69 171 ALA A CA 1
ATOM 1309 C C . ALA A 1 171 ? -7.081 5.888 28.508 1.00 93.69 171 ALA A C 1
ATOM 1311 O O . ALA A 1 171 ? -7.579 6.634 27.66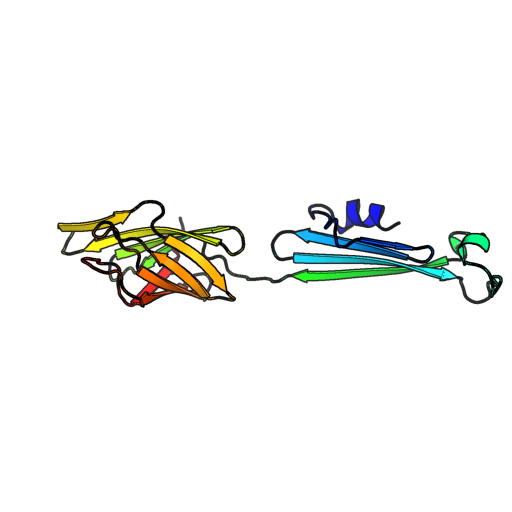5 1.00 93.69 171 ALA A O 1
ATOM 1312 N N . GLY A 1 172 ? -7.782 5.400 29.533 1.00 92.19 172 GLY A N 1
ATOM 1313 C CA . GLY A 1 172 ? -9.211 5.656 29.730 1.00 92.19 172 GLY A CA 1
ATOM 1314 C C . GLY A 1 172 ? -10.115 4.537 29.213 1.00 92.19 172 GLY A C 1
ATOM 1315 O O . GLY A 1 172 ? -9.682 3.400 29.031 1.00 92.19 172 GLY A O 1
ATOM 1316 N N . GLU A 1 173 ? -11.396 4.860 29.048 1.00 92.81 173 GLU A N 1
ATOM 1317 C CA . GLU A 1 173 ? -12.412 3.944 28.530 1.00 92.81 173 GLU A CA 1
ATOM 1318 C C . GLU A 1 173 ? -12.311 3.875 27.001 1.00 92.81 173 GLU A C 1
ATOM 1320 O O . GLU A 1 173 ? -12.183 4.895 26.329 1.00 92.81 173 GLU A O 1
ATOM 1325 N N . TYR A 1 174 ? -12.341 2.662 26.457 1.00 94.19 174 TYR A N 1
ATOM 1326 C CA . TYR A 1 174 ? -12.388 2.379 25.025 1.00 94.19 174 TYR A CA 1
ATOM 1327 C C . TYR A 1 174 ? -13.033 1.015 24.831 1.00 94.19 174 TYR A C 1
ATOM 1329 O O . TYR A 1 174 ? -13.067 0.204 25.765 1.00 94.19 174 TYR A O 1
ATOM 1337 N N . TYR A 1 175 ? -13.506 0.749 23.618 1.00 93.38 175 TYR A N 1
ATOM 1338 C CA . TYR A 1 175 ? -14.221 -0.493 23.374 1.00 93.38 175 TYR A CA 1
ATOM 1339 C C . TYR A 1 175 ? -13.788 -1.294 22.158 1.00 93.38 175 TYR A C 1
ATOM 1341 O O . TYR A 1 175 ? -14.207 -2.445 22.041 1.00 93.38 175 TYR A O 1
ATOM 1349 N N . LEU A 1 176 ? -12.951 -0.737 21.280 1.00 94.94 176 LEU A N 1
ATOM 1350 C CA . LEU A 1 176 ? -12.426 -1.493 20.147 1.00 94.94 176 LEU A CA 1
ATOM 1351 C C . LEU A 1 176 ? -11.811 -2.821 20.636 1.00 94.94 176 LEU A C 1
ATOM 1353 O O . LEU A 1 176 ? -11.109 -2.836 21.655 1.00 94.94 176 LEU A O 1
ATOM 1357 N N . PRO A 1 177 ? -12.062 -3.940 19.937 1.00 95.56 177 PRO A N 1
ATOM 1358 C CA . PRO A 1 177 ? -11.605 -5.248 20.382 1.00 95.56 177 PRO A CA 1
ATOM 1359 C C . PRO A 1 177 ? -10.074 -5.320 20.402 1.00 95.56 177 PRO A C 1
ATOM 1361 O O . PRO A 1 177 ? -9.399 -4.753 19.544 1.00 95.56 177 PRO A O 1
ATOM 1364 N N . MET A 1 178 ? -9.515 -6.061 21.365 1.00 97.06 178 MET A N 1
ATOM 1365 C CA . MET A 1 178 ? -8.062 -6.263 21.461 1.00 97.06 178 MET A CA 1
ATOM 1366 C C . MET A 1 178 ? -7.504 -6.943 20.205 1.00 97.06 178 MET A C 1
ATOM 1368 O O . MET A 1 178 ? -6.435 -6.582 19.725 1.00 97.06 178 MET A O 1
ATOM 1372 N N . GLU A 1 179 ? -8.247 -7.902 19.655 1.00 98.12 179 GLU A N 1
ATOM 1373 C CA . GLU A 1 179 ? -7.959 -8.577 18.393 1.00 98.12 179 GLU A CA 1
ATOM 1374 C C . GLU A 1 179 ? -9.279 -8.865 17.674 1.00 98.12 179 GLU A C 1
ATOM 1376 O O . GLU A 1 179 ? -10.274 -9.192 18.321 1.00 98.12 179 GLU A O 1
ATOM 1381 N N . ALA A 1 180 ? -9.290 -8.758 16.347 1.00 98.06 180 ALA A N 1
ATOM 1382 C CA . ALA A 1 180 ? -10.441 -9.128 15.528 1.00 98.06 180 ALA A CA 1
ATOM 1383 C C . ALA A 1 180 ? -9.987 -9.593 14.146 1.00 98.06 180 ALA A C 1
ATOM 1385 O O . ALA A 1 180 ? -9.033 -9.056 13.578 1.00 98.06 180 ALA A O 1
ATOM 1386 N N . ARG A 1 181 ? -10.687 -10.578 13.586 1.00 98.06 181 ARG A N 1
ATOM 1387 C CA . ARG A 1 181 ? -10.502 -10.993 12.195 1.00 98.06 181 ARG A CA 1
ATOM 1388 C C . ARG A 1 181 ? -11.685 -10.475 11.394 1.00 98.06 181 ARG A C 1
ATOM 1390 O O . ARG A 1 181 ? -12.809 -10.908 11.625 1.00 98.06 181 ARG A O 1
ATOM 1397 N N . LEU A 1 182 ? -11.421 -9.563 10.465 1.00 98.38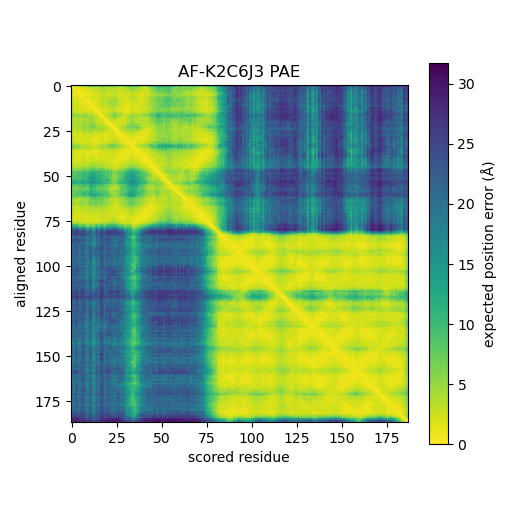 182 LEU A N 1
ATOM 1398 C CA . LEU A 1 182 ? -12.461 -8.914 9.678 1.00 98.38 182 LEU A CA 1
ATOM 1399 C C . LEU A 1 182 ? -12.431 -9.422 8.243 1.00 98.38 182 LEU A C 1
ATOM 1401 O O . LEU A 1 182 ? -11.363 -9.672 7.675 1.00 98.38 182 LEU A O 1
ATOM 1405 N N . THR A 1 183 ? -13.617 -9.534 7.656 1.00 94.50 183 THR A N 1
ATOM 1406 C CA . THR A 1 183 ? -13.797 -9.912 6.257 1.00 94.50 183 THR A CA 1
ATOM 1407 C C . THR A 1 183 ? -14.325 -8.760 5.425 1.00 94.50 183 THR A C 1
ATOM 1409 O O . THR A 1 183 ? -15.157 -7.990 5.901 1.00 94.50 183 THR A O 1
ATOM 1412 N N . ARG A 1 184 ? -13.848 -8.643 4.186 1.00 89.06 184 ARG A N 1
ATOM 1413 C CA . ARG A 1 184 ? -14.332 -7.630 3.246 1.00 89.06 184 ARG A CA 1
ATOM 1414 C C . ARG A 1 184 ? -15.750 -7.985 2.814 1.00 89.06 184 ARG A C 1
ATOM 1416 O O . ARG A 1 184 ? -15.986 -9.106 2.361 1.00 89.06 184 ARG A O 1
ATOM 1423 N N . THR A 1 185 ? -16.675 -7.038 2.884 1.00 81.00 185 THR A N 1
ATOM 1424 C CA . THR A 1 185 ? -17.983 -7.196 2.238 1.00 81.00 185 THR A CA 1
ATOM 1425 C C . THR A 1 185 ? -17.963 -6.524 0.871 1.00 81.00 185 THR A C 1
ATOM 1427 O O . THR A 1 185 ? -17.333 -5.482 0.688 1.00 81.00 185 THR A O 1
ATOM 1430 N N . ALA A 1 186 ? -18.662 -7.108 -0.103 1.00 56.56 186 ALA A N 1
ATOM 1431 C CA . ALA A 1 186 ? -18.984 -6.379 -1.322 1.00 56.56 186 ALA A CA 1
ATOM 1432 C C . ALA A 1 186 ? -19.861 -5.175 -0.937 1.00 56.56 186 ALA A C 1
ATOM 1434 O O . ALA A 1 186 ? -20.837 -5.357 -0.207 1.00 56.56 186 ALA A O 1
ATOM 1435 N N . GLN A 1 187 ? -19.465 -3.973 -1.361 1.00 42.75 187 GLN A N 1
ATOM 1436 C CA . GLN A 1 187 ? -20.346 -2.802 -1.340 1.00 42.75 187 GLN A CA 1
ATOM 1437 C C . GLN A 1 187 ? -21.521 -3.007 -2.297 1.00 42.75 187 GLN A C 1
ATOM 1439 O O . GLN A 1 187 ? -21.297 -3.601 -3.379 1.00 42.75 187 GLN A O 1
#

Foldseek 3Di:
DVVVCCVPVVPPWAWDPVAWDDDDFKIWTWTDDQQKIKIKIKGKDFAPPQDDDPPDDPVVSVDDPVRIDMDIDIDMDGPPPVDDPAAWWAQPVFRKIWHWDDDRFKIWTWIWGADPPNPDIWIDTRQWIFGDDPQKTWIWGDTPFDPFTFIWIWGDDDHFWIKIATPGDGPGDHDDDRIGIITGDDD

Secondary structure (DSSP, 8-state):
-HHHHHTTTTTT-EEEEEEEEEETTEEEEEEEETTEEEEEEEEEEEPTT----TTS-TTTT---GGGEEEEEEEEEEE--------EEEEETTTTEEEEEEEETTEEEEEEEEEEGGGTEEEEEEEEEEEEEETTEEEEEE--TT-SS-EEEEEEEEETTEEEEEEEEPPSS---S-SEEEEEEPP-

Sequence (187 aa):
MVHTLISTVGAGWTQAQNYSADGVTGSAAGLYRDMGLMLIKVNWKPEMGVECPADQPLDVCGLTPEQKIYSIEVDVAQNTTGFSMDGHWVDASTGFTLDLYQDWKQIYGQHVFVIQDGSKIDSLEASINGWLKGTVATVQFQSSFTDQPGTAEITYIDVNTIQWKIIAAPAGEYYLPMEARLTRTAQ

Solvent-accessible surface area (backbone atoms only — not comparable to full-atom values): 10435 Å² total; per-residue (Å²): 118,52,65,65,44,44,69,54,83,34,59,92,44,47,77,39,84,93,38,63,47,79,54,98,50,34,29,37,42,29,30,37,47,94,61,28,42,35,40,42,37,36,37,47,42,73,38,93,89,68,88,59,66,88,91,52,66,77,75,77,56,68,70,54,74,86,46,44,48,74,47,79,49,77,49,74,50,62,63,73,66,92,64,73,75,54,45,48,30,36,21,85,90,63,54,40,33,38,43,35,42,61,59,93,48,38,37,34,26,30,45,40,35,55,37,81,96,66,78,41,73,44,52,33,83,72,19,29,43,33,44,50,59,87,60,35,27,50,26,40,34,41,46,66,65,32,95,43,59,22,34,30,38,42,34,62,75,54,96,50,34,38,37,42,32,54,79,38,79,38,66,75,56,70,76,79,67,61,59,47,66,25,34,54,55,86,129